Protein AF-A0AA40KNV1-F1 (afdb_monomer_lite)

InterPro domains:
  IPR001320 Ionotropic glutamate receptor, C-terminal [PF00060] (75-246)
  IPR001320 Ionotropic glutamate receptor, C-terminal [SM00079] (61-268)
  IPR015683 Ionotropic glutamate receptor [PTHR18966] (88-265)

Structure (mmCIF, N/CA/C/O backbone):
data_AF-A0AA40KNV1-F1
#
_entry.id   AF-A0AA40KNV1-F1
#
loop_
_atom_site.group_PDB
_atom_site.id
_atom_site.type_symbol
_atom_site.label_atom_id
_atom_site.label_alt_id
_atom_site.label_comp_id
_atom_site.label_asym_id
_atom_site.label_entity_id
_atom_site.label_seq_id
_atom_site.pdbx_PDB_ins_code
_atom_site.Cartn_x
_atom_site.Cartn_y
_atom_site.Cartn_z
_atom_site.occupancy
_atom_site.B_iso_or_equiv
_atom_site.auth_seq_id
_atom_site.auth_comp_id
_atom_site.auth_asym_id
_atom_site.auth_atom_id
_atom_site.pdbx_PDB_model_num
ATOM 1 N N . MET A 1 1 ? 22.170 -58.428 36.522 1.00 36.59 1 MET A N 1
ATOM 2 C CA . MET A 1 1 ? 21.123 -58.664 35.504 1.00 36.59 1 MET A CA 1
ATOM 3 C C . MET A 1 1 ? 20.401 -57.332 35.315 1.00 36.59 1 MET A C 1
ATOM 5 O O . MET A 1 1 ? 19.518 -57.026 36.093 1.00 36.59 1 MET A O 1
ATOM 9 N N . ALA A 1 2 ? 20.927 -56.346 34.589 1.00 37.25 2 ALA A N 1
ATOM 10 C CA . ALA A 1 2 ? 21.056 -56.263 33.131 1.00 37.25 2 ALA A CA 1
ATOM 11 C C . ALA A 1 2 ? 19.844 -56.841 32.383 1.00 37.25 2 ALA A C 1
ATOM 13 O O . ALA A 1 2 ? 19.764 -58.054 32.215 1.00 37.25 2 ALA A O 1
ATOM 14 N N . ASN A 1 3 ? 18.941 -55.957 31.950 1.00 29.92 3 ASN A N 1
ATOM 15 C CA . ASN A 1 3 ? 18.278 -56.058 30.652 1.00 29.92 3 ASN A CA 1
ATOM 16 C C . ASN A 1 3 ? 17.748 -54.676 30.223 1.00 29.92 3 ASN A C 1
ATOM 18 O O . ASN A 1 3 ? 16.831 -54.132 30.829 1.00 29.92 3 ASN A O 1
ATOM 22 N N . ASP A 1 4 ? 18.367 -54.141 29.173 1.00 39.66 4 ASP A N 1
ATOM 23 C CA . ASP A 1 4 ? 17.811 -53.202 28.188 1.00 39.66 4 ASP A CA 1
ATOM 24 C C . ASP A 1 4 ? 17.647 -54.026 26.889 1.00 39.66 4 ASP A C 1
ATOM 26 O O . ASP A 1 4 ? 18.436 -54.964 26.699 1.00 39.66 4 ASP A O 1
ATOM 30 N N . PRO A 1 5 ? 16.654 -53.775 26.007 1.00 48.03 5 PRO A N 1
ATOM 31 C CA . PRO A 1 5 ? 16.965 -52.931 24.843 1.00 48.03 5 PRO A CA 1
ATOM 32 C C . PRO A 1 5 ? 15.797 -52.106 24.228 1.00 48.03 5 PRO A C 1
ATOM 34 O O . PRO A 1 5 ? 14.745 -52.645 23.896 1.00 48.03 5 PRO A O 1
ATOM 37 N N . ARG A 1 6 ? 16.144 -50.872 23.818 1.00 32.28 6 ARG A N 1
ATOM 38 C CA . ARG A 1 6 ? 15.870 -50.210 22.504 1.00 32.28 6 ARG A CA 1
ATOM 39 C C . ARG A 1 6 ? 14.481 -49.615 22.171 1.00 32.28 6 ARG A C 1
ATOM 41 O O . ARG A 1 6 ? 13.547 -50.332 21.849 1.00 32.28 6 ARG A O 1
ATOM 48 N N . HIS A 1 7 ? 14.461 -48.284 21.974 1.00 32.84 7 HIS A N 1
ATOM 49 C CA . HIS A 1 7 ? 14.266 -47.566 20.681 1.00 32.84 7 HIS A CA 1
ATOM 50 C C . HIS A 1 7 ? 14.420 -46.038 20.923 1.00 32.84 7 HIS A C 1
ATOM 52 O O . HIS A 1 7 ? 13.711 -45.474 21.743 1.00 32.84 7 HIS A O 1
ATOM 58 N N . GLY A 1 8 ? 15.469 -45.353 20.434 1.00 31.06 8 GLY A N 1
ATOM 59 C CA . GLY A 1 8 ? 15.584 -44.751 19.085 1.00 31.06 8 GLY A CA 1
ATOM 60 C C . GLY A 1 8 ? 14.794 -43.423 19.012 1.00 31.06 8 GLY A C 1
ATOM 61 O O . GLY A 1 8 ? 13.582 -43.451 19.095 1.00 31.06 8 GLY A O 1
ATOM 62 N N . GLY A 1 9 ? 15.331 -42.201 18.911 1.00 46.22 9 GLY A N 1
ATOM 63 C CA . GLY A 1 9 ? 16.589 -41.736 18.333 1.00 46.22 9 GLY A CA 1
ATOM 64 C C . GLY A 1 9 ? 16.359 -40.940 17.038 1.00 46.22 9 GLY A C 1
ATOM 65 O O . GLY A 1 9 ? 16.941 -41.320 16.034 1.00 46.22 9 GLY A O 1
ATOM 66 N N . GLN A 1 10 ? 15.519 -39.880 16.994 1.00 41.41 10 GLN A N 1
ATOM 67 C CA . GLN A 1 10 ? 15.321 -39.133 15.728 1.00 41.41 10 GLN A CA 1
ATOM 68 C C . GLN A 1 10 ? 14.706 -37.713 15.819 1.00 41.41 10 GLN A C 1
ATOM 70 O O . GLN A 1 10 ? 13.647 -37.455 15.264 1.00 41.41 10 GLN A O 1
ATOM 75 N N . THR A 1 11 ? 15.371 -36.735 16.450 1.00 43.84 11 THR A N 1
ATOM 76 C CA . THR A 1 11 ? 14.953 -35.305 16.339 1.00 43.84 11 THR A CA 1
ATOM 77 C C . THR A 1 11 ? 16.090 -34.285 16.179 1.00 43.84 11 THR A C 1
ATOM 79 O O . THR A 1 11 ? 15.829 -33.109 15.939 1.00 43.84 11 THR A O 1
ATOM 82 N N . ARG A 1 12 ? 17.368 -34.696 16.221 1.00 44.22 12 ARG A N 1
ATOM 83 C CA . ARG A 1 12 ? 18.517 -33.779 16.039 1.00 44.22 12 ARG A CA 1
ATOM 84 C C . ARG A 1 12 ? 18.940 -33.432 14.594 1.00 44.22 12 ARG A C 1
ATOM 86 O O . ARG A 1 12 ? 19.534 -32.363 14.452 1.00 44.22 12 ARG A O 1
ATOM 93 N N . PRO A 1 13 ? 18.677 -34.220 13.526 1.00 45.44 13 PRO A N 1
ATOM 94 C CA . PRO A 1 13 ? 19.188 -33.864 12.197 1.00 45.44 13 PRO A CA 1
ATOM 95 C C . PRO A 1 13 ? 18.403 -32.722 11.525 1.00 45.44 13 PRO A C 1
ATOM 97 O O . PRO A 1 13 ? 19.029 -31.812 10.991 1.00 45.44 13 PRO A O 1
ATOM 100 N N . ARG A 1 14 ? 17.063 -32.660 11.653 1.00 44.31 14 ARG A N 1
ATOM 101 C CA . ARG A 1 14 ? 16.241 -31.607 11.007 1.00 44.31 14 ARG A CA 1
ATOM 102 C C . ARG A 1 14 ? 16.570 -30.187 11.475 1.00 44.31 14 ARG A C 1
ATOM 104 O O . ARG A 1 14 ? 16.688 -29.287 10.656 1.00 44.31 14 ARG A O 1
ATOM 111 N N . GLN A 1 15 ? 16.817 -29.988 12.771 1.00 44.38 15 GLN A N 1
ATOM 112 C CA . GLN A 1 15 ? 17.184 -28.666 13.297 1.00 44.38 15 GLN A CA 1
ATOM 113 C C . GLN A 1 15 ? 18.583 -28.190 12.877 1.00 44.38 15 GLN A C 1
ATOM 115 O O . GLN A 1 15 ? 18.858 -26.985 12.883 1.00 44.38 15 GLN A O 1
ATOM 120 N N . LYS A 1 16 ? 19.489 -29.121 12.557 1.00 44.84 16 LYS A N 1
ATOM 121 C CA . LYS A 1 16 ? 20.838 -28.803 12.075 1.00 44.84 16 LYS A CA 1
ATOM 122 C C . LYS A 1 16 ? 20.809 -28.505 10.571 1.00 44.84 16 LYS A C 1
ATOM 124 O O . LYS A 1 16 ? 21.483 -27.570 10.145 1.00 44.84 16 LYS A O 1
ATOM 129 N N . GLU A 1 17 ? 19.962 -29.215 9.823 1.00 47.06 17 GLU A N 1
ATOM 130 C CA . GLU A 1 17 ? 19.630 -28.943 8.418 1.00 47.06 17 GLU A CA 1
ATOM 131 C C . GLU A 1 17 ? 19.006 -27.547 8.258 1.00 47.06 17 GLU A C 1
ATOM 133 O O . GLU A 1 17 ? 19.514 -26.731 7.503 1.00 47.06 17 GLU A O 1
ATOM 138 N N . GLU A 1 18 ? 17.996 -27.192 9.061 1.00 47.44 18 GLU A N 1
ATOM 139 C CA . GLU A 1 18 ? 17.336 -25.874 9.018 1.00 47.44 18 GLU A CA 1
ATOM 140 C C . GLU A 1 18 ? 18.251 -24.707 9.422 1.00 47.44 18 GLU A C 1
ATOM 142 O O . GLU A 1 18 ? 18.081 -23.574 8.961 1.00 47.44 18 GLU A O 1
ATOM 147 N N . ARG A 1 19 ? 19.228 -24.949 10.305 1.00 48.88 19 ARG A N 1
ATOM 148 C CA . ARG A 1 19 ? 20.267 -23.957 10.623 1.00 48.88 19 ARG A CA 1
ATOM 149 C C . ARG A 1 19 ? 21.285 -23.827 9.496 1.00 48.88 19 ARG A C 1
ATOM 151 O O . ARG A 1 19 ? 21.688 -22.705 9.207 1.00 48.88 19 ARG A O 1
ATOM 158 N N . ARG A 1 20 ? 21.653 -24.927 8.828 1.00 47.25 20 ARG A N 1
ATOM 159 C CA . ARG A 1 20 ? 22.483 -24.893 7.614 1.00 47.25 20 ARG A CA 1
ATOM 160 C C . ARG A 1 20 ? 21.767 -24.216 6.451 1.00 47.25 20 ARG A C 1
ATOM 162 O O . ARG A 1 20 ? 22.398 -23.402 5.802 1.00 47.25 20 ARG A O 1
ATOM 169 N N . ILE A 1 21 ? 20.476 -24.457 6.237 1.00 50.31 21 ILE A N 1
ATOM 170 C CA . ILE A 1 21 ? 19.676 -23.806 5.187 1.00 50.31 21 ILE A CA 1
ATOM 171 C C . ILE A 1 21 ? 19.560 -22.295 5.454 1.00 50.31 21 ILE A C 1
ATOM 173 O O . ILE A 1 21 ? 19.751 -21.501 4.537 1.00 50.31 21 ILE A O 1
ATOM 177 N N . ARG A 1 22 ? 19.373 -21.867 6.714 1.00 45.84 22 ARG A N 1
ATOM 178 C CA . ARG A 1 22 ? 19.423 -20.437 7.096 1.00 45.84 22 ARG A CA 1
ATOM 179 C C . ARG A 1 22 ? 20.810 -19.805 6.939 1.00 45.84 22 ARG A C 1
ATOM 181 O O . ARG A 1 22 ? 20.908 -18.644 6.552 1.00 45.84 22 ARG A O 1
ATOM 188 N N . LEU A 1 23 ? 21.880 -20.548 7.224 1.00 48.00 23 LEU A N 1
ATOM 189 C CA . LEU A 1 23 ? 23.257 -20.095 6.990 1.00 48.00 23 LEU A CA 1
ATOM 190 C C . LEU A 1 23 ? 23.588 -20.028 5.493 1.00 48.00 23 LEU A C 1
ATOM 192 O O . LEU A 1 23 ? 24.180 -19.049 5.063 1.00 48.00 23 LEU A O 1
ATOM 196 N N . LEU A 1 24 ? 23.150 -20.998 4.690 1.00 42.84 24 LEU A N 1
ATOM 197 C CA . LEU A 1 24 ? 23.340 -21.024 3.236 1.00 42.84 24 LEU A CA 1
ATOM 198 C C . LEU A 1 24 ? 22.524 -19.927 2.533 1.00 42.84 24 LEU A C 1
ATOM 200 O O . LEU A 1 24 ? 23.034 -19.291 1.616 1.00 42.84 24 LEU A O 1
ATOM 204 N N . SER A 1 25 ? 21.321 -19.617 3.029 1.00 42.62 25 SER A N 1
ATOM 205 C CA . SER A 1 25 ? 20.539 -18.445 2.605 1.00 42.62 25 SER A CA 1
ATOM 206 C C . SER A 1 25 ? 21.259 -17.120 2.899 1.00 42.62 25 SER A C 1
ATOM 208 O O . SER A 1 25 ? 21.191 -16.208 2.080 1.00 42.62 25 SER A O 1
ATOM 210 N N . ARG A 1 26 ? 22.010 -17.021 4.008 1.00 42.53 26 ARG A N 1
ATOM 211 C CA . ARG A 1 26 ? 22.867 -15.854 4.298 1.00 42.53 26 ARG A CA 1
ATOM 212 C C . ARG A 1 26 ? 24.141 -15.805 3.451 1.00 42.53 26 ARG A C 1
ATOM 214 O O . ARG A 1 26 ? 24.590 -14.716 3.119 1.00 42.53 26 ARG A O 1
ATOM 221 N N . VAL A 1 27 ? 24.721 -16.952 3.096 1.00 40.34 27 VAL A N 1
ATOM 222 C CA . VAL A 1 27 ? 25.950 -17.031 2.281 1.00 40.34 27 VAL A CA 1
ATOM 223 C C . VAL A 1 27 ? 25.680 -16.694 0.805 1.00 40.34 27 VAL A C 1
ATOM 225 O O . VAL A 1 27 ? 26.566 -16.182 0.130 1.00 40.34 27 VAL A O 1
ATOM 228 N N . GLY A 1 28 ? 24.450 -16.890 0.314 1.00 38.81 28 GLY A N 1
ATOM 229 C CA . GLY A 1 28 ? 24.033 -16.500 -1.042 1.00 38.81 28 GLY A CA 1
ATOM 230 C C . GLY A 1 28 ? 23.751 -15.003 -1.244 1.00 38.81 28 GLY A C 1
ATOM 231 O O . GLY A 1 28 ? 23.573 -14.566 -2.376 1.00 38.81 28 GLY A O 1
ATOM 232 N N . GLN A 1 29 ? 23.732 -14.205 -0.173 1.00 46.69 29 GLN A N 1
ATOM 233 C CA . GLN A 1 29 ? 23.599 -12.746 -0.226 1.00 46.69 29 GLN A CA 1
ATOM 234 C C . GLN A 1 29 ? 24.908 -12.091 0.219 1.00 46.69 29 GLN A C 1
ATOM 236 O O . GLN A 1 29 ? 24.956 -11.358 1.207 1.00 46.69 29 GLN A O 1
ATOM 241 N N . PHE A 1 30 ? 25.987 -12.321 -0.535 1.00 41.53 30 PHE A N 1
ATOM 242 C CA . PHE A 1 30 ? 27.109 -11.383 -0.524 1.00 41.53 30 PHE A CA 1
ATOM 243 C C . PHE A 1 30 ? 26.612 -10.055 -1.099 1.00 41.53 30 PHE A C 1
ATOM 245 O O . PHE A 1 30 ? 26.587 -9.814 -2.303 1.00 41.53 30 PHE A O 1
ATOM 252 N N . ARG A 1 31 ? 26.112 -9.216 -0.197 1.00 53.09 31 ARG A N 1
ATOM 253 C CA . ARG A 1 31 ? 25.593 -7.887 -0.476 1.00 53.09 31 ARG A CA 1
ATOM 254 C C . ARG A 1 31 ? 26.794 -6.957 -0.669 1.00 53.09 31 ARG A C 1
ATOM 256 O O . ARG A 1 31 ? 27.278 -6.371 0.292 1.00 53.09 31 ARG A O 1
ATOM 263 N N . PHE A 1 32 ? 27.317 -6.894 -1.895 1.00 52.34 32 PHE A N 1
ATOM 264 C CA . PHE A 1 32 ? 28.548 -6.158 -2.224 1.00 52.34 32 PHE A CA 1
ATOM 265 C C . PHE A 1 32 ? 28.454 -4.642 -1.970 1.00 52.34 32 PHE A C 1
ATOM 267 O O . PHE A 1 32 ? 29.474 -4.009 -1.713 1.00 52.34 32 PHE A O 1
ATOM 274 N N . THR A 1 33 ? 27.248 -4.065 -1.956 1.00 54.81 33 THR A N 1
ATOM 275 C CA . THR A 1 33 ? 27.010 -2.640 -1.682 1.00 54.81 33 THR A CA 1
ATOM 276 C C . THR A 1 33 ? 25.755 -2.460 -0.807 1.00 54.81 33 THR A C 1
ATOM 278 O O . THR A 1 33 ? 24.643 -2.795 -1.219 1.00 54.81 33 THR A O 1
ATOM 281 N N . PRO A 1 34 ? 25.884 -1.942 0.431 1.00 55.09 34 PRO A N 1
ATOM 282 C CA . PRO A 1 34 ? 24.748 -1.766 1.344 1.00 55.09 34 PRO A CA 1
ATOM 283 C C . PRO A 1 34 ? 23.674 -0.780 0.854 1.00 55.09 34 PRO A C 1
ATOM 285 O O . PRO A 1 34 ? 22.525 -0.893 1.268 1.00 55.09 34 PRO A O 1
ATOM 288 N N . TYR A 1 35 ? 24.034 0.168 -0.019 1.00 57.78 35 TYR A N 1
ATOM 289 C CA . TYR A 1 35 ? 23.196 1.314 -0.407 1.00 57.78 35 TYR A CA 1
ATOM 290 C C . TYR A 1 35 ? 22.269 1.079 -1.613 1.00 57.78 35 TYR A C 1
ATOM 292 O O . TYR A 1 35 ? 21.450 1.938 -1.923 1.00 57.78 35 TYR A O 1
ATOM 300 N N . GLU A 1 36 ? 22.376 -0.054 -2.309 1.00 61.34 36 GLU A N 1
ATOM 301 C CA . GLU A 1 36 ? 21.562 -0.339 -3.511 1.00 61.34 36 GLU A CA 1
ATOM 302 C C . GLU A 1 36 ? 20.159 -0.891 -3.208 1.00 61.34 36 GLU A C 1
ATOM 304 O O . GLU A 1 36 ? 19.317 -1.001 -4.103 1.00 61.34 36 GLU A O 1
ATOM 309 N N . T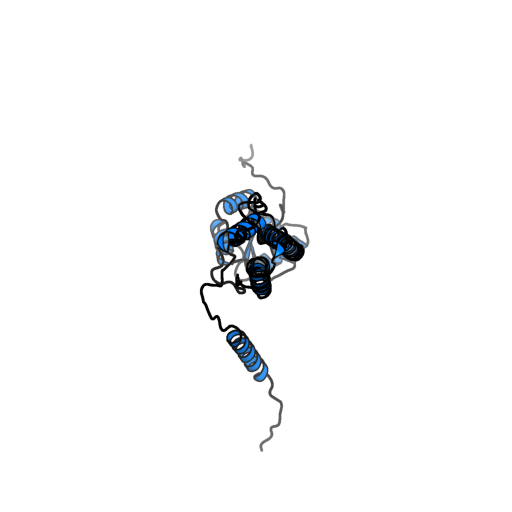RP A 1 37 ? 19.905 -1.189 -1.936 1.00 60.72 37 TRP A N 1
ATOM 310 C CA . TRP A 1 37 ? 18.740 -1.910 -1.443 1.00 60.72 37 TRP A CA 1
ATOM 311 C C . TRP A 1 37 ? 17.801 -0.940 -0.707 1.00 60.72 37 TRP A C 1
ATOM 313 O O . TRP A 1 37 ? 18.160 -0.449 0.365 1.00 60.72 37 TRP A O 1
ATOM 323 N N . TYR A 1 38 ? 16.608 -0.657 -1.254 1.00 60.41 38 TYR A N 1
ATOM 324 C CA . TYR A 1 38 ? 15.625 0.261 -0.642 1.00 60.41 38 TYR A CA 1
ATOM 325 C C . TYR A 1 38 ? 14.428 -0.481 -0.034 1.00 60.41 38 TYR A C 1
ATOM 327 O O . TYR A 1 38 ? 14.059 -1.573 -0.470 1.00 60.41 38 TYR A O 1
ATOM 335 N N . ASN A 1 39 ? 13.831 0.131 0.989 1.00 62.31 39 ASN A N 1
ATOM 336 C CA . ASN A 1 39 ? 12.675 -0.388 1.701 1.00 62.31 39 ASN A CA 1
ATOM 337 C C . ASN A 1 39 ? 11.388 0.316 1.232 1.00 62.31 39 ASN A C 1
ATOM 339 O O . ASN A 1 39 ? 11.244 1.509 1.495 1.00 62.31 39 ASN A O 1
ATOM 343 N N . PRO A 1 40 ? 10.452 -0.392 0.579 1.00 58.59 40 PRO A N 1
ATOM 344 C CA . PRO A 1 40 ? 9.265 0.219 -0.019 1.00 58.59 40 PRO A CA 1
ATOM 345 C C . PRO A 1 40 ? 8.232 0.727 0.999 1.00 58.59 40 PRO A C 1
ATOM 347 O O . PRO A 1 40 ? 7.379 1.521 0.628 1.00 58.59 40 PRO A O 1
ATOM 350 N N . HIS A 1 41 ? 8.299 0.326 2.274 1.00 60.28 41 HIS A N 1
ATOM 351 C CA . HIS A 1 41 ? 7.293 0.706 3.269 1.00 60.28 41 HIS A CA 1
ATOM 352 C C . HIS A 1 41 ? 7.873 1.650 4.335 1.00 60.28 41 HIS A C 1
ATOM 354 O O . HIS A 1 41 ? 8.674 1.201 5.160 1.00 60.28 41 HIS A O 1
ATOM 360 N N . PRO A 1 42 ? 7.443 2.929 4.398 1.00 55.31 42 PRO A N 1
ATOM 361 C CA . PRO A 1 42 ? 7.995 3.911 5.338 1.00 55.31 42 PRO A CA 1
ATOM 362 C C . PRO A 1 42 ? 7.696 3.579 6.811 1.00 55.31 42 PRO A C 1
ATOM 364 O O . PRO A 1 42 ? 8.439 4.000 7.697 1.00 55.31 42 PRO A O 1
ATOM 367 N N . CYS A 1 43 ? 6.659 2.777 7.078 1.00 59.81 43 CYS A N 1
ATOM 368 C CA . CYS A 1 43 ? 6.288 2.336 8.427 1.00 59.81 43 CYS A CA 1
ATOM 369 C C . CYS A 1 43 ? 6.926 0.999 8.856 1.00 59.81 43 CYS A C 1
ATOM 371 O O . CYS A 1 43 ? 6.873 0.649 10.037 1.00 59.81 43 CYS A O 1
ATOM 373 N N . ASN A 1 44 ? 7.557 0.243 7.946 1.00 59.03 44 ASN A N 1
ATOM 374 C CA . ASN A 1 44 ? 8.279 -0.984 8.299 1.00 59.03 44 ASN A CA 1
ATOM 375 C C . ASN A 1 44 ? 9.773 -0.672 8.407 1.00 59.03 44 ASN A C 1
ATOM 377 O O . ASN A 1 44 ? 10.367 -0.243 7.437 1.00 59.03 44 ASN A O 1
ATOM 381 N N . LYS A 1 45 ? 10.418 -0.889 9.557 1.00 57.84 45 LYS A N 1
ATOM 382 C CA . LYS A 1 45 ? 11.850 -0.574 9.731 1.00 57.84 45 LYS A CA 1
ATOM 383 C C . LYS A 1 45 ? 12.787 -1.690 9.226 1.00 57.84 45 LYS A C 1
ATOM 385 O O . LYS A 1 45 ? 13.949 -1.400 8.966 1.00 57.84 45 LYS A O 1
ATOM 390 N N . ASN A 1 46 ? 12.286 -2.927 9.067 1.00 58.69 46 ASN A N 1
ATOM 391 C CA . ASN A 1 46 ? 13.038 -4.123 8.646 1.00 58.69 46 ASN A CA 1
ATOM 392 C C . ASN A 1 46 ? 12.204 -4.988 7.666 1.00 58.69 46 ASN A C 1
ATOM 394 O O . ASN A 1 46 ? 11.441 -5.843 8.117 1.00 58.69 46 ASN A O 1
ATOM 398 N N . PRO A 1 47 ? 12.329 -4.804 6.344 1.00 57.25 47 PRO A N 1
ATOM 399 C CA . PRO A 1 47 ? 11.617 -5.622 5.359 1.00 57.25 47 PRO A CA 1
ATOM 400 C C . PRO A 1 47 ? 12.311 -6.975 5.105 1.00 57.25 47 PRO A C 1
ATOM 402 O O . PRO A 1 47 ? 13.539 -7.054 5.043 1.00 57.25 47 PRO A O 1
ATOM 405 N N . ASP A 1 48 ? 11.518 -8.031 4.896 1.00 57.69 48 ASP A N 1
ATOM 406 C CA . ASP A 1 48 ? 12.003 -9.385 4.565 1.00 57.69 48 ASP A CA 1
ATOM 407 C C . ASP A 1 48 ? 12.529 -9.496 3.122 1.00 57.69 48 ASP A C 1
ATOM 409 O O . ASP A 1 48 ? 13.357 -10.355 2.810 1.00 57.69 48 ASP A O 1
ATOM 413 N N . HIS A 1 49 ? 12.081 -8.599 2.242 1.00 54.09 49 HIS A N 1
ATOM 414 C CA . HIS A 1 49 ? 12.515 -8.510 0.855 1.00 54.09 49 HIS A CA 1
ATOM 415 C C . HIS A 1 49 ? 12.955 -7.077 0.562 1.00 54.09 49 HIS A C 1
ATOM 417 O O . HIS A 1 49 ? 12.151 -6.150 0.535 1.00 54.09 49 HIS A O 1
ATOM 423 N N . LEU A 1 50 ? 14.258 -6.895 0.373 1.00 58.78 50 LEU A N 1
ATOM 424 C CA . LEU A 1 50 ? 14.814 -5.636 -0.102 1.00 58.78 50 LEU A CA 1
ATOM 425 C C . LEU A 1 50 ? 14.926 -5.718 -1.616 1.00 58.78 50 LEU A C 1
ATOM 427 O O . LEU A 1 50 ? 15.476 -6.683 -2.151 1.00 58.78 50 LEU A O 1
ATOM 431 N N . GLU A 1 51 ? 14.400 -4.716 -2.304 1.00 58.56 51 GLU A N 1
ATOM 432 C CA . GLU A 1 51 ? 14.478 -4.670 -3.754 1.00 58.56 51 GLU A CA 1
ATOM 433 C C . GLU A 1 51 ? 15.746 -3.950 -4.200 1.00 58.56 51 GLU A C 1
ATOM 435 O O . GLU A 1 51 ? 16.098 -2.886 -3.688 1.00 58.56 51 GLU A O 1
ATOM 440 N N . ASN A 1 52 ? 16.423 -4.552 -5.176 1.00 62.00 52 ASN A N 1
ATOM 441 C CA . ASN A 1 52 ? 17.579 -3.965 -5.827 1.00 62.00 52 ASN A CA 1
ATOM 442 C C . ASN A 1 52 ? 17.136 -3.255 -7.101 1.00 62.00 52 ASN A C 1
ATOM 444 O O . ASN A 1 52 ? 16.430 -3.838 -7.931 1.00 62.00 52 ASN A O 1
ATOM 448 N N . ARG A 1 53 ? 17.604 -2.021 -7.301 1.00 59.97 53 ARG A N 1
ATOM 449 C CA . ARG A 1 53 ? 17.273 -1.252 -8.510 1.00 59.97 53 ARG A CA 1
ATOM 450 C C . ARG A 1 53 ? 17.881 -1.865 -9.786 1.00 59.97 53 ARG A C 1
ATOM 452 O O . ARG A 1 53 ? 17.346 -1.672 -10.875 1.00 59.97 53 ARG A O 1
ATOM 459 N N . PHE A 1 54 ? 18.953 -2.652 -9.655 1.00 55.12 54 PHE A N 1
ATOM 460 C CA . PHE A 1 54 ? 19.639 -3.357 -10.746 1.00 55.12 54 PHE A CA 1
ATOM 461 C C . PHE A 1 54 ? 19.257 -4.847 -10.802 1.00 55.12 54 PHE A C 1
ATOM 463 O O . PHE A 1 54 ? 20.080 -5.733 -10.573 1.00 55.12 54 PHE A O 1
ATOM 470 N N . LYS A 1 55 ? 17.982 -5.152 -11.085 1.00 62.12 55 LYS A N 1
ATOM 471 C CA . LYS A 1 55 ? 17.549 -6.532 -11.385 1.00 62.12 55 LYS A CA 1
ATOM 472 C C . LYS A 1 55 ? 18.272 -7.040 -12.648 1.00 62.12 55 LYS A C 1
ATOM 474 O O . LYS A 1 55 ? 18.600 -6.243 -13.522 1.00 62.12 55 LYS A O 1
ATOM 479 N N . LEU A 1 56 ? 18.467 -8.359 -12.791 1.00 67.12 56 LEU A N 1
ATOM 480 C CA . LEU A 1 56 ? 19.110 -8.971 -13.974 1.00 67.12 56 LEU A CA 1
ATOM 481 C C . LEU A 1 56 ? 18.459 -8.504 -15.291 1.00 67.12 56 LEU A C 1
ATOM 483 O O . LEU A 1 56 ? 19.149 -8.232 -16.267 1.00 67.12 56 LEU A O 1
ATOM 487 N N . LEU A 1 57 ? 17.134 -8.329 -15.275 1.00 66.06 57 LEU A N 1
ATOM 488 C CA . LEU A 1 57 ? 16.367 -7.762 -16.381 1.00 66.06 57 LEU A CA 1
ATOM 489 C C . LEU A 1 57 ? 16.799 -6.319 -16.701 1.00 66.06 57 LEU A C 1
ATOM 491 O O . LEU A 1 57 ? 17.065 -6.010 -17.855 1.00 66.06 57 LEU A O 1
ATOM 495 N N . ASN A 1 58 ? 16.948 -5.459 -15.686 1.00 72.38 58 ASN A N 1
ATOM 496 C CA . ASN A 1 58 ? 17.399 -4.072 -15.852 1.00 72.38 58 ASN A CA 1
ATOM 497 C C . ASN A 1 58 ? 18.838 -4.019 -16.377 1.00 72.38 58 ASN A C 1
ATOM 499 O O . ASN A 1 58 ? 19.134 -3.226 -17.263 1.00 72.38 58 ASN A O 1
ATOM 503 N N . CYS A 1 59 ? 19.722 -4.895 -15.893 1.00 73.25 59 CYS A N 1
ATOM 504 C CA . CYS A 1 59 ? 21.086 -5.009 -16.411 1.00 73.25 59 CYS A CA 1
ATOM 505 C C . CYS A 1 59 ? 21.115 -5.452 -17.879 1.00 73.25 59 CYS A C 1
ATOM 507 O O . CYS A 1 59 ? 21.894 -4.898 -18.646 1.00 73.25 59 CYS A O 1
ATOM 509 N N . MET A 1 60 ? 20.248 -6.384 -18.292 1.00 74.12 60 MET A N 1
ATOM 510 C CA . MET A 1 60 ? 20.109 -6.749 -19.708 1.00 74.12 60 MET A CA 1
ATOM 511 C C . MET A 1 60 ? 19.621 -5.566 -20.554 1.00 74.12 60 MET A C 1
ATOM 513 O O . MET A 1 60 ? 20.133 -5.336 -21.644 1.00 74.12 60 MET A O 1
ATOM 517 N N . TRP A 1 61 ? 18.693 -4.758 -20.040 1.00 73.56 61 TRP A N 1
ATOM 518 C CA . TRP A 1 61 ? 18.288 -3.521 -20.713 1.00 73.56 61 TRP A CA 1
ATOM 519 C C . TRP A 1 61 ? 19.446 -2.516 -20.827 1.00 73.56 61 TRP A C 1
ATOM 521 O O . TRP A 1 61 ? 19.636 -1.927 -21.891 1.00 73.56 61 TRP A O 1
ATOM 531 N N . PHE A 1 62 ? 20.276 -2.370 -19.790 1.00 73.62 62 PHE A N 1
ATOM 532 C CA . PHE A 1 62 ? 21.472 -1.520 -19.840 1.00 73.62 62 PHE A CA 1
ATOM 533 C C . PHE A 1 62 ? 22.519 -2.016 -20.849 1.00 73.62 62 PHE A C 1
ATOM 535 O O . PHE A 1 62 ? 23.103 -1.197 -21.562 1.00 73.62 62 PHE A O 1
ATOM 542 N N . THR A 1 63 ? 22.753 -3.328 -20.951 1.00 77.69 63 THR A N 1
ATOM 543 C CA . THR A 1 63 ? 23.726 -3.877 -21.911 1.00 77.69 63 THR A CA 1
ATOM 544 C C . THR A 1 63 ? 23.239 -3.746 -23.348 1.00 77.69 63 THR A C 1
ATOM 546 O O . THR A 1 63 ? 24.010 -3.319 -24.207 1.00 77.69 63 THR A O 1
ATOM 549 N N . ILE A 1 64 ? 21.960 -4.029 -23.612 1.00 79.81 64 ILE A N 1
ATOM 550 C CA . ILE A 1 64 ? 21.363 -3.857 -24.943 1.00 79.81 64 ILE A CA 1
ATOM 551 C C . ILE A 1 64 ? 21.403 -2.377 -25.350 1.00 79.81 64 ILE A C 1
ATOM 553 O O . ILE A 1 64 ? 21.851 -2.060 -26.451 1.00 79.81 64 ILE A O 1
ATOM 557 N N . GLY A 1 65 ? 21.033 -1.464 -24.445 1.00 78.19 65 GLY A N 1
ATOM 558 C CA . GLY A 1 65 ? 21.084 -0.023 -24.701 1.00 78.19 65 GLY A CA 1
ATOM 559 C C . GLY A 1 65 ? 22.503 0.490 -24.971 1.00 78.19 65 GLY A C 1
ATOM 560 O O . GLY A 1 65 ? 22.710 1.269 -25.900 1.00 78.19 65 GLY A O 1
ATOM 561 N N . SER A 1 66 ? 23.501 0.016 -24.218 1.00 78.06 66 SER A N 1
ATOM 562 C CA . SER A 1 66 ? 24.908 0.390 -24.424 1.00 78.06 66 SER A CA 1
ATOM 563 C C . SER A 1 66 ? 25.465 -0.120 -25.758 1.00 78.06 66 SER A C 1
ATOM 565 O O . SER A 1 66 ? 26.158 0.625 -26.451 1.00 78.06 66 SER A O 1
ATOM 567 N N . LEU A 1 67 ? 25.142 -1.358 -26.146 1.00 77.62 67 LEU A N 1
ATOM 568 C CA . LEU A 1 67 ? 25.579 -1.937 -27.421 1.00 77.62 67 LEU A CA 1
ATOM 569 C C . LEU A 1 67 ? 24.942 -1.223 -28.617 1.00 77.62 67 LEU A C 1
ATOM 571 O O . LEU A 1 67 ? 25.634 -0.895 -29.580 1.00 77.62 67 LEU A O 1
ATOM 575 N N . MET A 1 68 ? 23.641 -0.933 -28.547 1.00 75.69 68 MET A N 1
ATOM 576 C CA . MET A 1 68 ? 22.955 -0.208 -29.618 1.00 75.69 68 MET A CA 1
ATOM 577 C C . MET A 1 68 ? 23.455 1.233 -29.747 1.00 75.69 68 MET A C 1
ATOM 579 O O . MET A 1 68 ? 23.674 1.702 -30.864 1.00 75.69 68 MET A O 1
ATOM 583 N N . ARG A 1 69 ? 23.727 1.907 -28.621 1.00 76.81 69 ARG A N 1
ATOM 584 C CA . ARG A 1 69 ? 24.323 3.249 -28.612 1.00 76.81 69 ARG A CA 1
ATOM 585 C C . ARG A 1 69 ? 25.673 3.279 -29.327 1.00 76.81 69 ARG A C 1
ATOM 587 O O . ARG A 1 69 ? 25.888 4.134 -30.181 1.00 76.81 69 ARG A O 1
ATOM 594 N N . GLN A 1 70 ? 26.552 2.325 -29.016 1.00 77.81 70 GLN A N 1
ATOM 595 C CA . GLN A 1 70 ? 27.857 2.201 -29.671 1.00 77.81 70 GLN A CA 1
ATOM 596 C C . GLN A 1 70 ? 27.713 1.973 -31.185 1.00 77.81 70 GLN A C 1
ATOM 598 O O . GLN A 1 70 ? 28.480 2.536 -31.964 1.00 77.81 70 GLN A O 1
ATOM 603 N N . GLY A 1 71 ? 26.695 1.221 -31.618 1.00 78.94 71 GLY A N 1
ATOM 604 C CA . GLY A 1 71 ? 26.366 1.043 -33.036 1.00 78.94 71 GLY A CA 1
ATOM 605 C C . GLY A 1 71 ? 26.060 2.361 -33.757 1.00 78.94 71 GLY A C 1
ATOM 606 O O . GLY A 1 71 ? 26.595 2.598 -34.841 1.00 78.94 71 GLY A O 1
ATOM 607 N N . CYS A 1 72 ? 25.276 3.249 -33.138 1.00 74.69 72 CYS A N 1
ATOM 608 C CA . CYS A 1 72 ? 24.954 4.571 -33.691 1.00 74.69 72 CYS A CA 1
ATOM 609 C C . CYS A 1 72 ? 26.172 5.509 -33.788 1.00 74.69 72 CYS A C 1
ATOM 611 O O . CYS A 1 72 ? 26.196 6.369 -34.659 1.00 74.69 72 CYS A O 1
ATOM 613 N N . ASP A 1 73 ? 27.188 5.348 -32.934 1.00 77.19 73 ASP A N 1
ATOM 614 C CA . ASP A 1 73 ? 28.403 6.183 -32.942 1.00 77.19 73 ASP A CA 1
ATOM 615 C C . ASP A 1 73 ? 29.476 5.709 -33.931 1.00 77.19 73 ASP A C 1
ATOM 617 O O . ASP A 1 73 ? 30.311 6.497 -34.389 1.00 77.19 73 ASP A O 1
ATOM 621 N N . ILE A 1 74 ? 29.497 4.405 -34.210 1.00 78.12 74 ILE A N 1
ATOM 622 C CA . ILE A 1 74 ? 30.549 3.753 -34.992 1.00 78.12 74 ILE A CA 1
ATOM 623 C C . ILE A 1 74 ? 30.149 3.649 -36.468 1.00 78.12 74 ILE A C 1
ATOM 625 O O . ILE A 1 74 ? 30.968 3.926 -37.344 1.00 78.12 74 ILE A O 1
ATOM 629 N N . LEU A 1 75 ? 28.895 3.294 -36.765 1.00 75.88 75 LEU A N 1
ATOM 630 C CA . LEU A 1 75 ? 28.445 3.048 -38.140 1.00 75.88 75 LEU A CA 1
ATOM 631 C C . LEU A 1 75 ? 28.525 4.271 -39.066 1.00 75.88 75 LEU A C 1
ATOM 633 O O . LEU A 1 75 ? 29.036 4.094 -40.173 1.00 75.88 75 LEU A O 1
ATOM 637 N N . PRO A 1 76 ? 28.129 5.493 -38.650 1.00 73.88 76 PRO A N 1
ATOM 638 C CA . PRO A 1 76 ? 28.218 6.665 -39.521 1.00 73.88 76 PRO A CA 1
ATOM 639 C C . PRO A 1 76 ? 29.654 7.016 -39.921 1.00 73.88 76 PRO A C 1
ATOM 641 O O . PRO A 1 76 ? 29.877 7.576 -40.989 1.00 73.88 76 PRO A O 1
ATOM 644 N N . LYS A 1 77 ? 30.645 6.658 -39.092 1.00 74.25 77 LYS A N 1
ATOM 645 C CA . LYS A 1 77 ? 32.068 6.915 -39.369 1.00 74.25 77 LYS A CA 1
ATOM 646 C C . LYS A 1 77 ? 32.632 5.976 -40.431 1.00 74.25 77 LYS A C 1
ATOM 648 O O . LYS A 1 77 ? 33.515 6.378 -41.182 1.00 74.25 77 LYS A O 1
ATOM 653 N N . PHE A 1 78 ? 32.118 4.747 -40.502 1.00 74.12 78 PHE A N 1
ATOM 654 C CA . PHE A 1 78 ? 32.554 3.737 -41.469 1.00 74.12 78 PHE A CA 1
ATOM 655 C C . PHE A 1 78 ? 31.760 3.754 -42.777 1.00 74.12 78 PHE A C 1
ATOM 657 O O . PHE A 1 78 ? 32.252 3.248 -43.783 1.00 74.12 78 PHE A O 1
ATOM 664 N N . SER A 1 79 ? 30.547 4.312 -42.795 1.00 74.75 79 SER A N 1
ATOM 665 C CA . SER A 1 79 ? 29.752 4.413 -44.018 1.00 74.75 79 SER A CA 1
ATOM 666 C C . SER A 1 79 ? 30.164 5.638 -44.844 1.00 74.75 79 SER A C 1
ATOM 668 O O . SER A 1 79 ? 29.856 6.755 -44.432 1.00 74.75 79 SER A O 1
ATOM 670 N N . PRO A 1 80 ? 30.772 5.472 -46.035 1.00 68.12 80 PRO A N 1
ATOM 671 C CA . PRO A 1 80 ? 31.175 6.599 -46.884 1.00 68.12 80 PRO A CA 1
ATOM 672 C C . PRO A 1 80 ? 29.983 7.437 -47.376 1.00 68.12 80 PRO A C 1
ATOM 674 O O . PRO A 1 80 ? 30.154 8.598 -47.712 1.00 68.12 80 PRO A O 1
ATOM 677 N N . TYR A 1 81 ? 28.769 6.873 -47.363 1.00 68.94 81 TYR A N 1
ATOM 678 C CA . TYR A 1 81 ? 27.523 7.550 -47.744 1.00 68.94 81 TYR A CA 1
ATOM 679 C C . TYR A 1 81 ? 27.011 8.594 -46.732 1.00 68.94 81 TYR A C 1
ATOM 681 O O . TYR A 1 81 ? 26.059 9.300 -47.043 1.00 68.94 81 TYR A O 1
ATOM 689 N N . GLU A 1 82 ? 27.586 8.666 -45.528 1.00 71.62 82 GLU A N 1
ATOM 690 C CA . GLU A 1 82 ? 27.255 9.694 -44.519 1.00 71.62 82 GLU A CA 1
ATOM 691 C C . GLU A 1 82 ? 28.192 10.910 -44.594 1.00 71.62 82 GLU A C 1
ATOM 693 O O . GLU A 1 82 ? 27.967 11.904 -43.911 1.00 71.62 82 GLU A O 1
ATOM 698 N N . TRP A 1 83 ? 29.252 10.831 -45.401 1.00 74.44 83 TRP A N 1
ATOM 699 C CA . TRP A 1 83 ? 30.207 11.915 -45.548 1.00 74.44 83 TRP A CA 1
ATOM 700 C C . TRP A 1 83 ? 29.809 12.797 -46.732 1.00 74.44 83 TRP A C 1
ATOM 702 O O . TRP A 1 83 ? 29.729 12.326 -47.869 1.00 74.44 83 TRP A O 1
ATOM 712 N N . GLU A 1 84 ? 29.574 14.080 -46.472 1.00 69.06 84 GLU A N 1
ATOM 713 C CA . GLU A 1 84 ? 29.156 15.046 -47.486 1.00 69.06 84 GLU A CA 1
ATOM 714 C C . GLU A 1 84 ? 30.176 16.163 -47.674 1.00 69.06 84 GLU A C 1
ATOM 716 O O . GLU A 1 84 ? 30.961 16.502 -46.790 1.00 69.06 84 GLU A O 1
ATOM 721 N N . ASN A 1 85 ? 30.168 16.731 -48.877 1.00 70.69 85 ASN A N 1
ATOM 722 C CA . ASN A 1 85 ? 30.952 17.912 -49.183 1.00 70.69 85 ASN A CA 1
ATOM 723 C C . ASN A 1 85 ? 30.201 19.149 -48.651 1.00 70.69 85 ASN A C 1
ATOM 725 O O . ASN A 1 85 ? 29.107 19.430 -49.152 1.00 70.69 85 ASN A O 1
ATOM 729 N N . PRO A 1 86 ? 30.773 19.916 -47.704 1.00 67.38 86 PRO A N 1
ATOM 730 C CA . PRO A 1 86 ? 30.143 21.126 -47.165 1.00 67.38 86 PRO A CA 1
ATOM 731 C C . PRO A 1 86 ? 29.916 22.219 -48.229 1.00 67.38 86 PRO A C 1
ATOM 733 O O . PRO A 1 86 ? 29.123 23.144 -48.033 1.00 67.38 86 PRO A O 1
ATOM 736 N N . HIS A 1 87 ? 30.574 22.120 -49.389 1.00 69.81 87 HIS A N 1
ATOM 737 C CA . HIS A 1 87 ? 30.441 23.039 -50.517 1.00 69.81 87 HIS A CA 1
ATOM 738 C C . HIS A 1 87 ? 30.118 22.289 -51.824 1.00 69.81 87 HIS A C 1
ATOM 740 O O . HIS A 1 87 ? 31.014 22.049 -52.638 1.00 69.81 87 HIS A O 1
ATOM 746 N N . PRO A 1 88 ? 28.833 21.986 -52.102 1.00 63.88 88 PRO A N 1
ATOM 747 C CA . PRO A 1 88 ? 28.417 21.200 -53.272 1.00 63.88 88 PRO A CA 1
ATOM 748 C C . PRO A 1 88 ? 28.765 21.848 -54.624 1.00 63.88 88 PRO A C 1
ATOM 750 O O . PRO A 1 88 ? 28.761 21.176 -55.652 1.00 63.88 88 PRO A O 1
ATOM 753 N N . CYS A 1 89 ? 29.090 23.145 -54.635 1.00 67.69 89 CYS A N 1
ATOM 754 C CA . CYS A 1 89 ? 29.498 23.889 -55.827 1.00 67.69 89 CYS A CA 1
ATOM 755 C C . CYS A 1 89 ? 30.976 23.692 -56.213 1.00 67.69 89 CYS A C 1
ATOM 757 O O . CYS A 1 89 ? 31.364 24.108 -57.303 1.00 67.69 89 CYS A O 1
ATOM 759 N N . ASN A 1 90 ? 31.806 23.093 -55.348 1.00 63.88 90 ASN A N 1
ATOM 760 C CA . ASN A 1 90 ? 33.227 22.868 -55.615 1.00 63.88 90 ASN A CA 1
ATOM 761 C C . ASN A 1 90 ? 33.492 21.359 -55.755 1.00 63.88 90 ASN A C 1
ATOM 763 O O . ASN A 1 90 ? 33.462 20.622 -54.773 1.00 63.88 90 ASN A O 1
ATOM 767 N N . GLY A 1 91 ? 33.730 20.887 -56.983 1.00 61.12 91 GLY A N 1
ATOM 768 C CA . GLY A 1 91 ? 33.819 19.454 -57.311 1.00 61.12 91 GLY A CA 1
ATOM 769 C C . GLY A 1 91 ? 35.053 18.716 -56.765 1.00 61.12 91 GLY A C 1
ATOM 770 O O . GLY A 1 91 ? 35.160 17.509 -56.956 1.00 61.12 91 GLY A O 1
ATOM 771 N N . GLN A 1 92 ? 35.979 19.422 -56.106 1.00 57.84 92 GLN A N 1
ATOM 772 C CA . GLN A 1 92 ? 37.228 18.892 -55.540 1.00 57.84 92 GLN A CA 1
ATOM 773 C C . GLN A 1 92 ? 37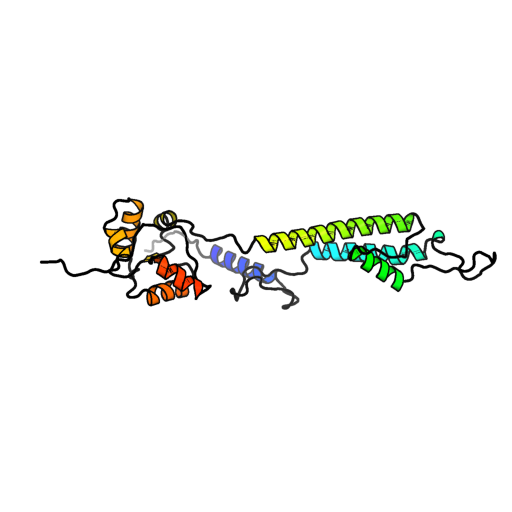.479 19.432 -54.120 1.00 57.84 92 GLN A C 1
ATOM 775 O O . GLN A 1 92 ? 38.494 20.067 -53.848 1.00 57.84 92 GLN A O 1
ATOM 780 N N . SER A 1 93 ? 36.545 19.224 -53.194 1.00 55.28 93 SER A N 1
ATOM 781 C CA . SER A 1 93 ? 36.824 19.429 -51.769 1.00 55.28 93 SER A CA 1
ATOM 782 C C . SER A 1 93 ? 37.588 18.221 -51.211 1.00 55.28 93 SER A C 1
ATOM 784 O O . SER A 1 93 ? 37.064 17.109 -51.201 1.00 55.28 93 SER A O 1
ATOM 786 N N . GLU A 1 94 ? 38.804 18.423 -50.704 1.00 57.50 94 GLU A N 1
ATOM 787 C CA . GLU A 1 94 ? 39.547 17.372 -49.982 1.00 57.50 94 GLU A CA 1
ATOM 788 C C . GLU A 1 94 ? 38.978 17.097 -48.577 1.00 57.50 94 GLU A C 1
ATOM 790 O O . GLU A 1 94 ? 39.292 16.075 -47.969 1.00 57.50 94 GLU A O 1
ATOM 795 N N . VAL A 1 95 ? 38.120 17.988 -48.064 1.00 60.81 95 VAL A N 1
ATOM 796 C CA . VAL A 1 95 ? 37.498 17.884 -46.739 1.00 60.81 95 VAL A CA 1
ATOM 797 C C . VAL A 1 95 ? 36.046 17.443 -46.894 1.00 60.81 95 VAL A C 1
ATOM 799 O O . VAL A 1 95 ? 35.234 18.149 -47.487 1.00 60.81 95 VAL A O 1
ATOM 802 N N . LEU A 1 96 ? 35.740 16.261 -46.368 1.00 68.94 96 LEU A N 1
ATOM 803 C CA . LEU A 1 96 ? 34.400 15.688 -46.300 1.00 68.94 96 LEU A CA 1
ATOM 804 C C . LEU A 1 96 ? 33.952 15.753 -44.833 1.00 68.94 96 LEU A C 1
ATOM 806 O O . LEU A 1 96 ? 34.730 15.399 -43.943 1.00 68.94 96 LEU A O 1
ATOM 810 N N . GLU A 1 97 ? 32.735 16.217 -44.568 1.00 66.62 97 GLU A N 1
ATOM 811 C CA . GLU A 1 97 ? 32.210 16.394 -43.211 1.00 66.62 97 GLU A CA 1
ATOM 812 C C . GLU A 1 97 ? 31.116 15.368 -42.907 1.00 66.62 97 GLU A C 1
ATOM 814 O O . GLU A 1 97 ? 30.358 14.945 -43.780 1.00 66.62 97 GLU A O 1
ATOM 819 N N . ASN A 1 98 ? 31.058 14.941 -41.645 1.00 73.56 98 ASN A N 1
ATOM 820 C CA . ASN A 1 98 ? 30.046 14.024 -41.141 1.00 73.56 98 ASN A CA 1
ATOM 821 C C . ASN A 1 98 ? 29.259 14.719 -40.025 1.00 73.56 98 ASN A C 1
ATOM 823 O O . ASN A 1 98 ? 29.820 15.063 -38.982 1.00 73.56 98 ASN A O 1
ATOM 827 N N . GLU A 1 99 ? 27.956 14.886 -40.238 1.00 71.19 99 GLU A N 1
ATOM 828 C CA . GLU A 1 99 ? 27.025 15.505 -39.285 1.00 71.19 99 GLU A CA 1
ATOM 829 C C . GLU A 1 99 ? 26.883 14.683 -37.984 1.00 71.19 99 GLU A C 1
ATOM 831 O O . GLU A 1 99 ? 26.613 15.231 -36.910 1.00 71.19 99 GLU A O 1
ATOM 836 N N . PHE A 1 100 ? 27.141 13.368 -38.030 1.00 70.94 100 PHE A N 1
ATOM 837 C CA . PHE A 1 100 ? 27.154 12.479 -36.863 1.00 70.94 100 PHE A CA 1
ATOM 838 C C . PHE A 1 100 ? 28.500 12.515 -36.124 1.00 70.94 100 PHE A C 1
ATOM 840 O O . PHE A 1 100 ? 29.252 11.538 -36.048 1.00 70.94 100 PHE A O 1
ATOM 847 N N . THR A 1 101 ? 28.793 13.653 -35.498 1.00 76.62 101 THR A N 1
ATOM 848 C CA . THR A 1 101 ? 29.842 13.743 -34.471 1.00 76.62 101 THR A CA 1
ATOM 849 C C . THR A 1 101 ? 29.407 13.030 -33.179 1.00 76.62 101 THR A C 1
ATOM 851 O O . THR A 1 101 ? 28.222 12.782 -32.957 1.00 76.62 101 THR A O 1
ATOM 854 N N . LEU A 1 102 ? 30.348 12.699 -32.280 1.00 73.56 102 LEU A N 1
ATOM 855 C CA . LEU A 1 102 ? 30.031 12.017 -31.008 1.00 73.56 102 LEU A CA 1
ATOM 856 C C . LEU A 1 102 ? 28.987 12.781 -30.171 1.00 73.56 102 LEU A C 1
ATOM 858 O O . LEU A 1 102 ? 28.102 12.163 -29.583 1.00 73.56 102 LEU A O 1
ATOM 862 N N . MET A 1 103 ? 29.065 14.115 -30.142 1.00 77.94 103 MET A N 1
ATOM 863 C CA . MET A 1 103 ? 28.101 14.950 -29.417 1.00 77.94 103 MET A CA 1
ATOM 864 C C . MET A 1 103 ? 26.744 15.021 -30.118 1.00 77.94 103 MET A C 1
ATOM 866 O O . MET A 1 103 ? 25.717 14.905 -29.452 1.00 77.94 103 MET A O 1
ATOM 870 N N . ASN A 1 104 ? 26.721 15.107 -31.448 1.00 78.88 104 ASN A N 1
ATOM 871 C CA . ASN A 1 104 ? 25.475 15.101 -32.221 1.00 78.88 104 ASN A CA 1
ATOM 872 C C . ASN A 1 104 ? 24.753 13.751 -32.136 1.00 78.88 104 ASN A C 1
ATOM 874 O O . ASN A 1 104 ? 23.531 13.688 -32.034 1.00 78.88 104 ASN A O 1
ATOM 878 N N . SER A 1 105 ? 25.508 12.657 -32.087 1.00 77.94 105 SER A N 1
ATOM 879 C CA . SER A 1 105 ? 24.972 11.314 -31.887 1.00 77.94 105 SER A CA 1
ATOM 880 C C . SER A 1 105 ? 24.423 11.111 -30.463 1.00 77.94 105 SER A C 1
ATOM 882 O O . SER A 1 105 ? 23.380 10.471 -30.274 1.00 77.94 105 SER A O 1
ATOM 884 N N . LEU A 1 106 ? 25.069 11.700 -29.445 1.00 78.75 106 LEU A N 1
ATOM 885 C CA . LEU A 1 106 ? 24.535 11.728 -28.077 1.00 78.75 106 LEU A CA 1
ATOM 886 C C . LEU A 1 106 ? 23.228 12.523 -28.029 1.00 78.75 106 LEU A C 1
ATOM 888 O O . LEU A 1 106 ? 22.252 12.053 -27.446 1.00 78.75 106 LEU A O 1
ATOM 892 N N . TRP A 1 107 ? 23.188 13.673 -28.701 1.00 82.94 107 TRP A N 1
ATOM 893 C CA . TRP A 1 107 ? 21.991 14.499 -28.825 1.00 82.94 107 TRP A CA 1
ATOM 894 C C . TRP A 1 107 ? 20.840 13.757 -29.520 1.00 82.94 107 TRP A C 1
ATOM 896 O O . TRP A 1 107 ? 19.736 13.708 -28.982 1.00 82.94 107 TRP A O 1
ATOM 906 N N . PHE A 1 108 ? 21.111 13.072 -30.636 1.00 81.06 108 PHE A N 1
ATOM 907 C CA . PHE A 1 108 ? 20.154 12.203 -31.335 1.00 81.06 108 PHE A CA 1
ATOM 908 C C . PHE A 1 108 ? 19.583 11.102 -30.419 1.00 81.06 108 PHE A C 1
ATOM 910 O O . PHE A 1 108 ? 18.385 10.808 -30.417 1.00 81.06 108 PHE A O 1
ATOM 917 N N . THR A 1 109 ? 20.433 10.500 -29.586 1.00 79.94 109 THR A N 1
ATOM 918 C CA . THR A 1 109 ? 20.031 9.444 -28.639 1.00 79.94 109 THR A CA 1
ATOM 919 C C . THR A 1 109 ? 19.136 9.989 -27.530 1.00 79.94 109 THR A C 1
ATOM 921 O O . THR A 1 109 ? 18.134 9.368 -27.181 1.00 79.94 109 THR A O 1
ATOM 924 N N . ILE A 1 110 ? 19.471 11.157 -26.982 1.00 81.56 110 ILE A N 1
ATOM 925 C CA . ILE A 1 110 ? 18.667 11.805 -25.942 1.00 81.56 110 ILE A CA 1
ATOM 926 C C . ILE A 1 110 ? 17.321 12.263 -26.526 1.00 81.56 110 ILE A C 1
ATOM 928 O O . ILE A 1 110 ? 16.279 11.979 -25.937 1.00 81.56 110 ILE A O 1
ATOM 932 N N . GLY A 1 111 ? 17.318 12.875 -27.715 1.00 82.12 111 GLY A N 1
ATOM 933 C CA . GLY A 1 111 ? 16.100 13.317 -28.403 1.00 82.12 111 GLY A CA 1
ATOM 934 C C . GLY A 1 111 ? 15.153 12.169 -28.767 1.00 82.12 111 GLY A C 1
ATOM 935 O O . GLY A 1 111 ? 13.935 12.297 -28.629 1.00 82.12 111 GLY A O 1
ATOM 936 N N . SER A 1 112 ? 15.692 11.011 -29.161 1.00 81.06 112 SER A N 1
ATOM 937 C CA . SER A 1 112 ? 14.896 9.800 -29.427 1.00 81.06 112 SER A CA 1
ATOM 938 C C . SER A 1 112 ? 14.388 9.112 -28.155 1.00 81.06 112 SER A C 1
ATOM 940 O O . SER A 1 112 ? 13.271 8.596 -28.160 1.00 81.06 112 SER A O 1
ATOM 942 N N . LEU A 1 113 ? 15.149 9.144 -27.054 1.00 81.00 113 LEU A N 1
ATOM 943 C CA . LEU A 1 113 ? 14.716 8.644 -25.743 1.00 81.00 113 LEU A CA 1
ATOM 944 C C . LEU A 1 113 ? 13.584 9.492 -25.146 1.00 81.00 113 LEU A C 1
ATOM 946 O O . LEU A 1 113 ? 12.657 8.954 -24.548 1.00 81.00 113 LEU A O 1
ATOM 950 N N . MET A 1 114 ? 13.657 10.814 -25.315 1.00 82.81 114 MET A N 1
ATOM 951 C CA . MET A 1 114 ? 12.645 11.761 -24.838 1.00 82.81 114 MET A CA 1
ATOM 952 C C . MET A 1 114 ? 11.440 11.890 -25.782 1.00 82.81 114 MET A C 1
ATOM 954 O O . MET A 1 114 ? 10.550 12.694 -25.517 1.00 82.81 114 MET A O 1
ATOM 958 N N . GLN A 1 115 ? 11.400 11.119 -26.875 1.00 79.75 115 GLN A N 1
ATOM 959 C CA . GLN A 1 115 ? 10.359 11.184 -27.907 1.00 79.75 115 GLN A CA 1
ATOM 960 C C . GLN A 1 115 ? 10.215 12.577 -28.571 1.00 79.75 115 GLN A C 1
ATOM 962 O O . GLN A 1 115 ? 9.181 12.867 -29.166 1.00 79.75 115 GLN A O 1
ATOM 967 N N . GLN A 1 116 ? 11.239 13.435 -28.482 1.00 79.69 116 GLN A N 1
ATOM 968 C CA . GLN A 1 116 ? 11.240 14.803 -29.027 1.00 79.69 116 GLN A CA 1
ATOM 969 C C . GLN A 1 116 ? 11.758 14.866 -30.472 1.00 79.69 116 GLN A C 1
ATOM 971 O O . GLN A 1 116 ? 11.431 15.800 -31.198 1.00 79.69 116 GLN A O 1
ATOM 976 N N . GLY A 1 117 ? 12.513 13.851 -30.906 1.00 77.25 117 GLY A N 1
ATOM 977 C CA . GLY A 1 117 ? 13.168 13.844 -32.215 1.00 77.25 117 GLY A CA 1
ATOM 978 C C . GLY A 1 117 ? 14.402 14.751 -32.255 1.00 77.25 117 GLY A C 1
ATOM 979 O O . GLY A 1 117 ? 14.756 15.396 -31.271 1.00 77.25 117 GLY A O 1
ATOM 980 N N . SER A 1 118 ? 15.099 14.760 -33.387 1.00 77.81 118 SER A N 1
ATOM 981 C CA . SER A 1 118 ? 16.259 15.620 -33.633 1.00 77.81 118 SER A CA 1
ATOM 982 C C . SER A 1 118 ? 16.285 16.049 -35.092 1.00 77.81 118 SER A C 1
ATOM 984 O O . SER A 1 118 ? 15.886 15.273 -35.958 1.00 77.81 118 SER A O 1
ATOM 986 N N . ASP A 1 119 ? 16.839 17.227 -35.365 1.00 74.94 119 ASP A N 1
ATOM 987 C CA . ASP A 1 119 ? 16.964 17.760 -36.730 1.00 74.94 119 ASP A CA 1
ATOM 988 C C . ASP A 1 119 ? 17.973 16.985 -37.600 1.00 74.94 119 ASP A C 1
ATOM 990 O O . ASP A 1 119 ? 17.986 17.115 -38.822 1.00 74.94 119 ASP A O 1
ATOM 994 N N . ILE A 1 120 ? 18.805 16.142 -36.981 1.00 72.19 120 ILE A N 1
ATOM 995 C CA . ILE A 1 120 ? 19.821 15.327 -37.651 1.00 72.19 120 ILE A CA 1
ATOM 996 C C . ILE A 1 120 ? 19.220 13.958 -37.981 1.00 72.19 120 ILE A C 1
ATOM 998 O O . ILE A 1 120 ? 18.822 13.215 -37.080 1.00 72.19 120 ILE A O 1
ATOM 1002 N N . ALA A 1 121 ? 19.166 13.613 -39.270 1.00 75.62 121 ALA A N 1
ATOM 1003 C CA . ALA A 1 121 ? 18.587 12.362 -39.756 1.00 75.62 121 ALA A CA 1
ATOM 1004 C C . ALA A 1 121 ? 19.637 11.492 -40.478 1.00 75.62 121 ALA A C 1
ATOM 1006 O O . ALA A 1 121 ? 20.338 12.001 -41.355 1.00 75.62 121 ALA A O 1
ATOM 1007 N N . PRO A 1 122 ? 19.723 10.180 -40.173 1.00 75.25 122 PRO A N 1
ATOM 1008 C CA . PRO A 1 122 ? 20.646 9.270 -40.849 1.00 75.25 122 PRO A CA 1
ATOM 1009 C C . PRO A 1 122 ? 20.292 9.107 -42.333 1.00 75.25 122 PRO A C 1
ATOM 1011 O O . PRO A 1 122 ? 19.127 8.887 -42.708 1.00 75.25 122 PRO A O 1
ATOM 1014 N N . LYS A 1 123 ? 21.308 9.192 -43.192 1.00 73.31 123 LYS A N 1
ATOM 1015 C CA . LYS A 1 123 ? 21.146 9.136 -44.653 1.00 73.31 123 LYS A CA 1
ATOM 1016 C C . LYS A 1 123 ? 21.391 7.731 -45.195 1.00 73.31 123 LYS A C 1
ATOM 1018 O O . LYS A 1 123 ? 20.624 7.277 -46.049 1.00 73.31 123 LYS A O 1
ATOM 1023 N N . ALA A 1 124 ? 22.390 7.019 -44.677 1.00 80.31 124 ALA A N 1
ATOM 1024 C CA . ALA A 1 124 ? 22.718 5.670 -45.119 1.00 80.31 124 ALA A CA 1
ATOM 1025 C C . ALA A 1 124 ? 21.648 4.642 -44.701 1.00 80.31 124 ALA A C 1
ATOM 1027 O O . ALA A 1 124 ? 21.000 4.730 -43.659 1.00 80.31 124 ALA A O 1
ATOM 1028 N N . VAL A 1 125 ? 21.453 3.608 -45.524 1.00 79.75 125 VAL A N 1
ATOM 1029 C CA . VAL A 1 125 ? 20.465 2.550 -45.234 1.00 79.75 125 VAL A CA 1
ATOM 1030 C C . VAL A 1 125 ? 20.853 1.759 -43.980 1.00 79.75 125 VAL A C 1
ATOM 1032 O O . VAL A 1 125 ? 19.992 1.412 -43.174 1.00 79.75 125 VAL A O 1
ATOM 1035 N N . SER A 1 126 ? 22.150 1.519 -43.773 1.00 81.06 126 SER A N 1
ATOM 1036 C CA . SER A 1 126 ? 22.677 0.824 -42.594 1.00 81.06 126 SER A CA 1
ATOM 1037 C C . SER A 1 126 ? 22.406 1.589 -41.293 1.00 81.06 126 SER A C 1
ATOM 1039 O O . SER A 1 126 ? 21.960 0.992 -40.314 1.00 81.06 126 SER A O 1
ATOM 1041 N N . THR A 1 127 ? 22.618 2.907 -41.285 1.00 78.62 127 THR A N 1
ATOM 1042 C CA . THR A 1 127 ? 22.388 3.777 -40.119 1.00 78.62 127 THR A CA 1
ATOM 1043 C C . THR A 1 127 ? 20.895 3.939 -39.825 1.00 78.62 127 THR A C 1
ATOM 1045 O O . THR A 1 127 ? 20.501 3.935 -38.659 1.00 78.62 127 THR A O 1
ATOM 1048 N N . ARG A 1 128 ? 20.034 3.950 -40.853 1.00 85.06 128 ARG A N 1
ATOM 1049 C CA . ARG A 1 128 ? 18.565 3.936 -40.699 1.00 85.06 128 ARG A CA 1
ATOM 1050 C C . ARG A 1 128 ? 18.030 2.662 -40.053 1.00 85.06 128 ARG A C 1
ATOM 1052 O O . ARG A 1 128 ? 17.147 2.750 -39.203 1.00 85.06 128 ARG A O 1
ATOM 1059 N N . ILE A 1 129 ? 18.552 1.491 -40.424 1.00 85.62 129 ILE A N 1
ATOM 1060 C CA . ILE A 1 129 ? 18.132 0.220 -39.809 1.00 85.62 129 ILE A CA 1
ATOM 1061 C C . ILE A 1 129 ? 18.483 0.217 -38.317 1.00 85.62 129 ILE A C 1
ATOM 1063 O O . ILE A 1 129 ? 17.639 -0.129 -37.490 1.00 85.62 129 ILE A O 1
ATOM 1067 N N . VAL A 1 130 ? 19.688 0.668 -37.957 1.00 83.88 130 VAL A N 1
ATOM 1068 C CA . VAL A 1 130 ? 20.107 0.752 -36.549 1.00 83.88 130 VAL A CA 1
ATOM 1069 C C . VAL A 1 130 ? 19.303 1.794 -35.773 1.00 83.88 130 VAL A C 1
ATOM 1071 O O . VAL A 1 130 ? 18.865 1.503 -34.661 1.00 83.88 130 VAL A O 1
ATOM 1074 N N . ALA A 1 131 ? 19.012 2.953 -36.366 1.00 82.50 131 ALA A N 1
ATOM 1075 C CA . ALA A 1 131 ? 18.125 3.948 -35.763 1.00 82.50 131 ALA A CA 1
ATOM 1076 C C . ALA A 1 131 ? 16.698 3.406 -35.547 1.00 82.50 131 ALA A C 1
ATOM 1078 O O . ALA A 1 131 ? 16.091 3.666 -34.510 1.00 82.50 131 ALA A O 1
ATOM 1079 N N . GLY A 1 132 ? 16.177 2.601 -36.479 1.00 85.19 132 GLY A N 1
ATOM 1080 C CA . GLY A 1 132 ? 14.881 1.933 -36.336 1.00 85.19 132 GLY A CA 1
ATOM 1081 C C . GLY A 1 132 ? 14.867 0.886 -35.218 1.00 85.19 132 GLY A C 1
ATOM 1082 O O . GLY A 1 132 ? 13.931 0.849 -34.420 1.00 85.19 132 GLY A O 1
ATOM 1083 N N . MET A 1 133 ? 15.924 0.075 -35.106 1.00 85.12 133 MET A N 1
ATOM 1084 C CA . MET A 1 133 ? 16.079 -0.877 -33.998 1.00 85.12 133 MET A CA 1
ATOM 1085 C C . MET A 1 133 ? 16.188 -0.164 -32.646 1.00 85.12 133 MET A C 1
ATOM 1087 O O . MET A 1 133 ? 15.563 -0.594 -31.676 1.00 85.12 133 MET A O 1
ATOM 1091 N N . TRP A 1 134 ? 16.930 0.946 -32.594 1.00 83.75 134 TRP A N 1
ATOM 1092 C CA . TRP A 1 134 ? 17.024 1.804 -31.415 1.00 83.75 134 TRP A CA 1
ATOM 1093 C C . TRP A 1 134 ? 15.657 2.370 -31.020 1.00 83.75 134 TRP A C 1
ATOM 1095 O O . TRP A 1 134 ? 15.275 2.301 -29.855 1.00 83.75 134 TRP A O 1
ATOM 1105 N N . TRP A 1 135 ? 14.885 2.862 -31.986 1.00 84.94 135 TRP A N 1
ATOM 1106 C CA . TRP A 1 135 ? 13.557 3.41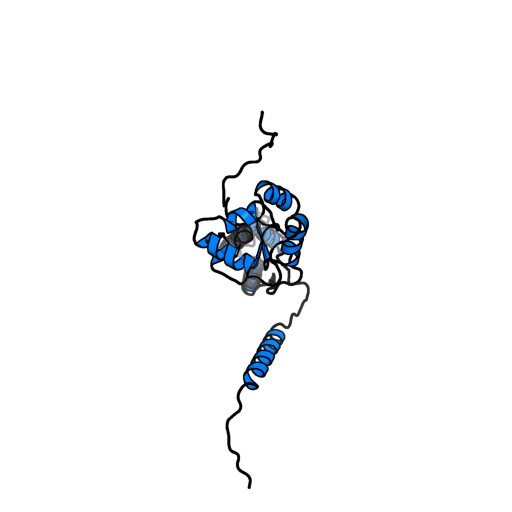2 -31.727 1.00 84.94 135 TRP A CA 1
ATOM 1107 C C . TRP A 1 135 ? 12.563 2.355 -31.224 1.00 84.94 135 TRP A C 1
ATOM 1109 O O . TRP A 1 135 ? 11.784 2.600 -30.306 1.00 84.94 135 TRP A O 1
ATOM 1119 N N . PHE A 1 136 ? 12.622 1.138 -31.764 1.00 86.19 136 PHE A N 1
ATOM 1120 C CA . PHE A 1 136 ? 11.822 0.025 -31.254 1.00 86.19 136 PHE A CA 1
ATOM 1121 C C . PHE A 1 136 ? 12.207 -0.350 -29.814 1.00 86.19 136 PHE A C 1
ATOM 1123 O O . PHE A 1 136 ? 11.344 -0.596 -28.969 1.00 86.19 136 PHE A O 1
ATOM 1130 N N . PHE A 1 137 ? 13.505 -0.341 -29.509 1.00 85.75 137 PHE A N 1
ATOM 1131 C CA . PHE A 1 137 ? 14.018 -0.577 -28.164 1.00 85.75 137 PHE A CA 1
ATOM 1132 C C . PHE A 1 137 ? 13.540 0.487 -27.163 1.00 85.75 137 PHE A C 1
ATOM 1134 O O . PHE A 1 137 ? 13.072 0.131 -26.076 1.00 85.75 137 PHE A O 1
ATOM 1141 N N . THR A 1 138 ? 13.604 1.777 -27.518 1.00 83.19 138 THR A N 1
ATOM 1142 C CA . THR A 1 138 ? 13.146 2.859 -26.631 1.00 83.19 138 THR A CA 1
ATOM 1143 C C . THR A 1 138 ? 11.649 2.758 -26.347 1.00 83.19 138 THR A C 1
ATOM 1145 O O . THR A 1 138 ? 11.249 2.916 -25.192 1.00 83.19 138 THR A O 1
ATOM 1148 N N . LEU A 1 139 ? 10.831 2.395 -27.343 1.00 84.69 139 LEU A N 1
ATOM 1149 C CA . LEU A 1 139 ? 9.393 2.169 -27.159 1.00 84.69 139 LEU A CA 1
ATOM 1150 C C . LEU A 1 139 ? 9.092 1.061 -26.140 1.00 84.69 139 LEU A C 1
ATOM 1152 O O . LEU A 1 139 ? 8.253 1.253 -25.254 1.00 84.69 139 LEU A O 1
ATOM 1156 N N . ILE A 1 140 ? 9.779 -0.084 -26.219 1.00 87.44 140 ILE A N 1
ATOM 1157 C CA . ILE A 1 140 ? 9.576 -1.183 -25.258 1.00 87.44 140 ILE A CA 1
ATOM 1158 C C . ILE A 1 140 ? 10.020 -0.761 -23.854 1.00 87.44 140 ILE A C 1
ATOM 1160 O O . ILE A 1 140 ? 9.318 -1.027 -22.874 1.00 87.44 140 ILE A O 1
ATOM 1164 N N . MET A 1 141 ? 11.158 -0.074 -23.747 1.00 83.19 141 MET A N 1
ATOM 1165 C CA . MET A 1 141 ? 11.694 0.375 -22.465 1.00 83.19 141 MET A CA 1
ATOM 1166 C C . MET A 1 141 ? 10.721 1.333 -21.761 1.00 83.19 141 MET A C 1
ATOM 1168 O O . MET A 1 141 ? 10.330 1.067 -20.620 1.00 83.19 141 MET A O 1
ATOM 1172 N N . ILE A 1 142 ? 10.237 2.368 -22.456 1.00 84.88 142 ILE A N 1
ATOM 1173 C CA . ILE A 1 142 ? 9.260 3.325 -21.911 1.00 84.88 142 ILE A CA 1
ATOM 1174 C C . ILE A 1 142 ? 7.952 2.612 -21.531 1.00 84.88 142 ILE A C 1
ATOM 1176 O O . ILE A 1 142 ? 7.403 2.855 -20.454 1.00 84.88 142 ILE A O 1
ATOM 1180 N N . SER A 1 143 ? 7.475 1.680 -22.360 1.00 86.00 143 SER A N 1
ATOM 1181 C CA . SER A 1 143 ? 6.256 0.902 -22.081 1.00 86.00 143 SER A CA 1
ATOM 1182 C C . SER A 1 143 ? 6.390 0.041 -20.819 1.00 86.00 143 SER A C 1
ATOM 1184 O O . SER A 1 143 ? 5.482 -0.026 -19.995 1.00 86.00 143 SER A O 1
ATOM 1186 N N . SER A 1 144 ? 7.547 -0.589 -20.616 1.00 84.88 144 SER A N 1
ATOM 1187 C CA . SER A 1 144 ? 7.803 -1.398 -19.420 1.00 84.88 144 SER A CA 1
ATOM 1188 C C . SER A 1 144 ? 7.910 -0.549 -18.147 1.00 84.88 144 SER A C 1
ATOM 1190 O O . SER A 1 144 ? 7.398 -0.932 -17.094 1.00 84.88 144 SER A O 1
ATOM 1192 N N . TYR A 1 145 ? 8.527 0.633 -18.243 1.00 82.94 145 TYR A N 1
ATOM 1193 C CA . TYR A 1 145 ? 8.636 1.575 -17.132 1.00 82.94 145 TYR A CA 1
ATOM 1194 C C . TYR A 1 145 ? 7.263 2.125 -16.732 1.00 82.94 145 TYR A C 1
ATOM 1196 O O . TYR A 1 145 ? 6.919 2.122 -15.550 1.00 82.94 145 TYR A O 1
ATOM 1204 N N . THR A 1 146 ? 6.456 2.528 -17.716 1.00 82.50 146 THR A N 1
ATOM 1205 C CA . THR A 1 146 ? 5.091 3.024 -17.489 1.00 82.50 146 THR A CA 1
ATOM 1206 C C . THR A 1 146 ? 4.175 1.946 -16.898 1.00 82.50 146 THR A C 1
ATOM 1208 O O . THR A 1 146 ? 3.423 2.245 -15.971 1.00 82.50 146 THR A O 1
ATOM 1211 N N . ALA A 1 147 ? 4.292 0.685 -17.328 1.00 81.00 147 ALA A N 1
ATOM 1212 C CA . ALA A 1 147 ? 3.552 -0.439 -16.747 1.00 81.00 147 ALA A CA 1
ATOM 1213 C C . ALA A 1 147 ? 3.956 -0.744 -15.293 1.00 81.00 147 ALA A C 1
ATOM 1215 O O . ALA A 1 147 ? 3.092 -0.929 -14.438 1.00 81.00 147 ALA A O 1
ATOM 1216 N N . ASN A 1 148 ? 5.258 -0.753 -14.986 1.00 81.19 148 ASN A N 1
ATOM 1217 C CA . ASN A 1 148 ? 5.745 -0.973 -13.619 1.00 81.19 148 ASN A CA 1
ATOM 1218 C C . ASN A 1 148 ? 5.332 0.163 -12.673 1.00 81.19 148 ASN A C 1
ATOM 1220 O O . ASN A 1 148 ? 4.948 -0.096 -11.533 1.00 81.19 148 ASN A O 1
ATOM 1224 N N . LEU A 1 149 ? 5.372 1.411 -13.153 1.00 73.06 149 LEU A N 1
ATOM 1225 C CA . LEU A 1 149 ? 4.877 2.569 -12.413 1.00 73.06 149 LEU A CA 1
ATOM 1226 C C . LEU A 1 149 ? 3.378 2.427 -12.110 1.00 73.06 149 LEU A C 1
ATOM 1228 O O . LEU A 1 149 ? 2.970 2.602 -10.965 1.00 73.06 149 LEU A O 1
ATOM 1232 N N . ALA A 1 150 ? 2.569 2.052 -13.106 1.00 78.38 150 ALA A N 1
ATOM 1233 C CA . ALA A 1 150 ? 1.138 1.818 -12.921 1.00 78.38 150 ALA A CA 1
ATOM 1234 C C . ALA A 1 150 ? 0.857 0.675 -11.930 1.00 78.38 150 ALA A C 1
ATOM 1236 O O . ALA A 1 150 ? 0.013 0.825 -11.050 1.00 78.38 150 ALA A O 1
ATOM 1237 N N . ALA A 1 151 ? 1.597 -0.435 -12.015 1.00 71.56 151 ALA A N 1
ATOM 1238 C CA . ALA A 1 151 ? 1.454 -1.566 -11.102 1.00 71.56 151 ALA A CA 1
ATOM 1239 C C . ALA A 1 151 ? 1.771 -1.175 -9.650 1.00 71.56 151 ALA A C 1
ATOM 1241 O O . ALA A 1 151 ? 0.984 -1.468 -8.750 1.00 71.56 151 ALA A O 1
ATOM 1242 N N . PHE A 1 152 ? 2.868 -0.450 -9.412 1.00 69.94 152 PHE A N 1
ATOM 1243 C CA . PHE A 1 152 ? 3.210 0.028 -8.070 1.00 69.94 152 PHE A CA 1
ATOM 1244 C C . PHE A 1 152 ? 2.111 0.921 -7.482 1.00 69.94 152 PHE A C 1
ATOM 1246 O O . PHE A 1 152 ? 1.695 0.718 -6.343 1.00 69.94 152 PHE A O 1
ATOM 1253 N N . LEU A 1 153 ? 1.562 1.832 -8.291 1.00 69.56 153 LEU A N 1
ATOM 1254 C CA . LEU A 1 153 ? 0.453 2.699 -7.880 1.00 69.56 153 LEU A CA 1
ATOM 1255 C C . LEU A 1 153 ? -0.823 1.923 -7.494 1.00 69.56 153 LEU A C 1
ATOM 1257 O O . LEU A 1 153 ? -1.688 2.479 -6.814 1.00 69.56 153 LEU A O 1
ATOM 1261 N N . THR A 1 154 ? -0.942 0.651 -7.890 1.00 70.94 154 THR A N 1
ATOM 1262 C CA . THR A 1 154 ? -2.095 -0.210 -7.571 1.00 70.94 154 THR A CA 1
ATOM 1263 C C . THR A 1 154 ? -1.872 -1.192 -6.409 1.00 70.94 154 THR A C 1
ATOM 1265 O O . THR A 1 154 ? -2.849 -1.585 -5.777 1.00 70.94 154 THR A O 1
ATOM 1268 N N . VAL A 1 155 ? -0.628 -1.578 -6.082 1.00 56.38 155 VAL A N 1
ATOM 1269 C CA . VAL A 1 155 ? -0.328 -2.687 -5.140 1.00 56.38 155 VAL A CA 1
ATOM 1270 C C . VAL A 1 155 ? -0.370 -2.292 -3.659 1.00 56.38 155 VAL A C 1
ATOM 1272 O O . VAL A 1 155 ? -0.733 -3.122 -2.831 1.00 56.38 155 VAL A O 1
ATOM 1275 N N . GLU A 1 156 ? -0.095 -1.040 -3.284 1.00 55.84 156 GLU A N 1
ATOM 1276 C CA . GLU A 1 156 ? -0.141 -0.610 -1.869 1.00 55.84 156 GLU A CA 1
ATOM 1277 C C . GLU A 1 156 ? -1.552 -0.632 -1.237 1.00 55.84 156 GLU A C 1
ATOM 1279 O O . GLU A 1 156 ? -1.721 -0.241 -0.085 1.00 55.84 156 GLU A O 1
ATOM 1284 N N . ARG A 1 157 ? -2.584 -1.080 -1.963 1.00 48.47 157 ARG A N 1
ATOM 1285 C CA . ARG A 1 157 ? -3.986 -0.903 -1.570 1.00 48.47 157 ARG A CA 1
ATOM 1286 C C . ARG A 1 157 ? -4.785 -2.162 -1.200 1.00 48.47 157 ARG A C 1
ATOM 1288 O O . ARG A 1 157 ? -5.972 -1.996 -0.947 1.00 48.47 157 ARG A O 1
ATOM 1295 N N . MET A 1 158 ? -4.227 -3.383 -1.163 1.00 51.84 158 MET A N 1
ATOM 1296 C CA . MET A 1 158 ? -5.084 -4.585 -1.319 1.00 51.84 158 MET A CA 1
ATOM 1297 C C . MET A 1 158 ? -5.018 -5.757 -0.314 1.00 51.84 158 MET A C 1
ATOM 1299 O O . MET A 1 158 ? -5.610 -6.775 -0.639 1.00 51.84 158 MET A O 1
ATOM 1303 N N . ASP A 1 159 ? -4.437 -5.691 0.894 1.00 55.00 159 ASP A N 1
ATOM 1304 C CA . ASP A 1 159 ? -4.591 -6.848 1.814 1.00 55.00 159 ASP A CA 1
ATOM 1305 C C . ASP A 1 159 ? -4.886 -6.491 3.280 1.00 55.00 159 ASP A C 1
ATOM 1307 O O . ASP A 1 159 ? -4.004 -6.107 4.051 1.00 55.00 159 ASP A O 1
ATOM 1311 N N . SER A 1 160 ? -6.152 -6.678 3.675 1.00 62.09 160 SER A N 1
ATOM 1312 C CA . SER A 1 160 ? -6.587 -6.802 5.071 1.00 62.09 160 SER A CA 1
ATOM 1313 C C . SER A 1 160 ? -6.941 -8.274 5.335 1.00 62.09 160 SER A C 1
ATOM 13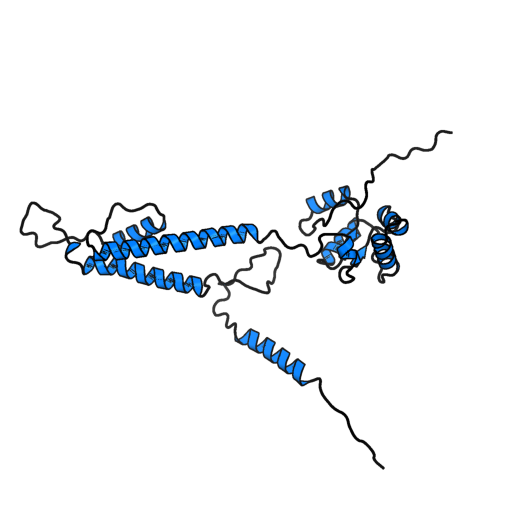15 O O . SER A 1 160 ? -7.819 -8.803 4.663 1.00 62.09 160 SER A O 1
ATOM 1317 N N . PRO A 1 161 ? -6.330 -8.961 6.324 1.00 65.50 161 PRO A N 1
ATOM 1318 C CA . PRO A 1 161 ? -6.544 -10.396 6.575 1.00 65.50 161 PRO A CA 1
ATOM 1319 C C . PRO A 1 161 ? -7.941 -10.742 7.119 1.00 65.50 161 PRO A C 1
ATOM 1321 O O . PRO A 1 161 ? -8.242 -11.911 7.363 1.00 65.50 161 PRO A O 1
ATOM 1324 N N . ILE A 1 162 ? -8.760 -9.730 7.396 1.00 73.88 162 ILE A N 1
ATOM 1325 C CA . ILE A 1 162 ? -10.126 -9.857 7.885 1.00 73.88 162 ILE A CA 1
ATOM 1326 C C . ILE A 1 162 ? -10.970 -8.909 7.037 1.00 73.88 162 ILE A C 1
ATOM 1328 O O . ILE A 1 162 ? -10.618 -7.735 6.902 1.00 73.88 162 ILE A O 1
ATOM 1332 N N . GLU A 1 163 ? -12.087 -9.410 6.517 1.00 79.12 163 GLU A N 1
ATOM 1333 C CA . GLU A 1 163 ? -13.091 -8.602 5.814 1.00 79.12 163 GLU A CA 1
ATOM 1334 C C . GLU A 1 163 ? -14.414 -8.535 6.594 1.00 79.12 163 GLU A C 1
ATOM 1336 O O . GLU A 1 163 ? -15.163 -7.568 6.464 1.00 79.12 163 GLU A O 1
ATOM 1341 N N . SER A 1 164 ? -14.688 -9.531 7.452 1.00 83.88 164 SER A N 1
ATOM 1342 C CA . SER A 1 164 ? -15.975 -9.696 8.136 1.00 83.88 164 SER A CA 1
ATOM 1343 C C . SER A 1 164 ? -15.856 -10.158 9.598 1.00 83.88 164 SER A C 1
ATOM 1345 O O . SER A 1 164 ? -14.853 -10.748 10.021 1.00 83.88 164 SER A O 1
ATOM 1347 N N . ALA A 1 165 ? -16.910 -9.920 10.386 1.00 84.44 165 ALA A N 1
ATOM 1348 C CA . ALA A 1 165 ? -17.010 -10.420 11.761 1.00 84.44 165 ALA A CA 1
ATOM 1349 C C . ALA A 1 165 ? -17.166 -11.952 11.805 1.00 84.44 165 ALA A C 1
ATOM 1351 O O . ALA A 1 165 ? -16.710 -12.609 12.743 1.00 84.44 165 ALA A O 1
ATOM 1352 N N . GLU A 1 166 ? -17.750 -12.542 10.766 1.00 85.75 166 GLU A N 1
ATOM 1353 C CA . GLU A 1 166 ? -17.869 -13.985 10.586 1.00 85.75 166 GLU A CA 1
ATOM 1354 C C . GLU A 1 166 ? -16.493 -14.644 10.496 1.00 85.75 166 GLU A C 1
ATOM 1356 O O . GLU A 1 166 ? -16.273 -15.710 11.078 1.00 85.75 166 GLU A O 1
ATOM 1361 N N . ASP A 1 167 ? -15.548 -14.010 9.804 1.00 85.81 167 ASP A N 1
ATOM 1362 C CA . ASP A 1 167 ? -14.195 -14.541 9.685 1.00 85.81 167 ASP A CA 1
ATOM 1363 C C . ASP A 1 167 ? -13.445 -14.451 11.013 1.00 85.81 167 ASP A C 1
ATOM 1365 O O . ASP A 1 167 ? -12.765 -15.411 11.380 1.00 85.81 167 ASP A O 1
ATOM 1369 N N . LEU A 1 168 ? -13.674 -13.396 11.808 1.00 86.50 168 LEU A N 1
ATOM 1370 C CA . LEU A 1 168 ? -13.210 -13.328 13.200 1.00 86.50 168 LEU A CA 1
ATOM 1371 C C . LEU A 1 168 ? -13.777 -14.463 14.061 1.00 86.50 168 LEU A C 1
ATOM 1373 O O . LEU A 1 168 ? -13.048 -15.015 14.880 1.00 86.50 168 LEU A O 1
ATOM 1377 N N . ALA A 1 169 ? -15.042 -14.842 13.877 1.00 87.56 169 ALA A N 1
ATOM 1378 C CA . ALA A 1 169 ? -15.673 -15.913 14.650 1.00 87.56 169 ALA A CA 1
ATOM 1379 C C . ALA A 1 169 ? -15.157 -17.320 14.286 1.00 87.56 169 ALA A C 1
ATOM 1381 O O . ALA A 1 169 ? -15.170 -18.230 15.124 1.00 87.56 169 ALA A O 1
ATOM 1382 N N . LYS A 1 170 ? -14.722 -17.523 13.034 1.00 87.44 170 LYS A N 1
ATOM 1383 C CA . LYS A 1 170 ? -14.177 -18.806 12.554 1.00 87.44 170 LYS A CA 1
ATOM 1384 C C . LYS A 1 170 ? -12.759 -19.055 13.059 1.00 87.44 170 LYS A C 1
ATOM 1386 O O . LYS A 1 170 ? -12.422 -20.204 13.354 1.00 87.44 170 LYS A O 1
ATOM 1391 N N . GLN A 1 171 ? -11.936 -18.012 13.151 1.00 85.50 171 GLN A N 1
ATOM 1392 C CA . GLN A 1 171 ? -10.568 -18.129 13.650 1.00 85.50 171 GLN A CA 1
ATOM 1393 C C . GLN A 1 171 ? -10.461 -17.876 15.160 1.00 85.50 171 GLN A C 1
ATOM 1395 O O . GLN A 1 171 ? -11.294 -17.229 15.779 1.00 85.50 171 GLN A O 1
ATOM 1400 N N . THR A 1 172 ? -9.375 -18.359 15.760 1.00 84.31 172 THR A N 1
ATOM 1401 C CA . THR A 1 172 ? -9.038 -18.111 17.174 1.00 84.31 172 THR A CA 1
ATOM 1402 C C . THR A 1 172 ? -7.701 -17.384 17.349 1.00 84.31 172 THR A C 1
ATOM 1404 O O . THR A 1 172 ? -7.276 -17.130 18.476 1.00 84.31 172 THR A O 1
ATOM 1407 N N . LYS A 1 173 ? -7.017 -17.052 16.241 1.00 86.44 173 LYS A N 1
ATOM 1408 C CA . LYS A 1 173 ? -5.677 -16.442 16.240 1.00 86.44 173 LYS A CA 1
ATOM 1409 C C . LYS A 1 173 ? -5.714 -14.970 16.652 1.00 86.44 173 LYS A C 1
ATOM 1411 O O . LYS A 1 173 ? -4.886 -14.553 17.460 1.00 86.44 173 LYS A O 1
ATOM 1416 N N . ILE A 1 174 ? -6.654 -14.199 16.107 1.00 89.06 174 ILE A N 1
ATOM 1417 C CA . ILE A 1 174 ? -6.853 -12.790 16.459 1.00 89.06 174 ILE A CA 1
ATOM 1418 C C . ILE A 1 174 ? -7.908 -12.738 17.553 1.00 89.06 174 ILE A C 1
ATOM 1420 O O . ILE A 1 174 ? -9.053 -13.140 17.355 1.00 89.06 174 ILE A O 1
ATOM 1424 N N . LYS A 1 175 ? -7.503 -12.274 18.733 1.00 91.06 175 LYS A N 1
ATOM 1425 C CA . LYS A 1 175 ? -8.426 -12.093 19.853 1.00 91.06 175 LYS A CA 1
ATOM 1426 C C . LYS A 1 175 ? -9.268 -10.859 19.583 1.00 91.06 175 LYS A C 1
ATOM 1428 O O . LYS A 1 175 ? -8.767 -9.879 19.050 1.00 91.06 175 LYS A O 1
ATOM 1433 N N . TYR A 1 176 ? -10.517 -10.876 19.999 1.00 92.25 176 TYR A N 1
ATOM 1434 C CA . TYR A 1 176 ? -11.377 -9.708 19.913 1.00 92.25 176 TYR A CA 1
ATOM 1435 C C . TYR A 1 176 ? -12.072 -9.478 21.242 1.00 92.25 176 TYR A C 1
ATOM 1437 O O . TYR A 1 176 ? -12.285 -10.414 22.015 1.00 92.25 176 TYR A O 1
ATOM 1445 N N . GLY A 1 177 ? -12.369 -8.218 21.524 1.00 92.81 177 GLY A N 1
ATOM 1446 C CA . GLY A 1 177 ? -13.004 -7.811 22.765 1.00 92.81 177 GLY A CA 1
ATOM 1447 C C . GLY A 1 177 ? -13.718 -6.479 22.623 1.00 92.81 177 GLY A C 1
ATOM 1448 O O . GLY A 1 177 ? -13.544 -5.758 21.641 1.00 92.81 177 GLY A O 1
ATOM 1449 N N . ALA A 1 178 ? -14.525 -6.166 23.627 1.00 93.38 178 ALA A N 1
ATOM 1450 C CA . ALA A 1 178 ? -15.294 -4.933 23.723 1.00 93.38 178 ALA A CA 1
ATOM 1451 C C . ALA A 1 178 ? -15.075 -4.274 25.093 1.00 93.38 178 ALA A C 1
ATOM 1453 O O . ALA A 1 178 ? -14.421 -4.833 25.979 1.00 93.38 178 ALA A O 1
ATOM 1454 N N . LEU A 1 179 ? -15.650 -3.090 25.284 1.00 93.94 179 LEU A N 1
ATOM 1455 C CA . LEU A 1 179 ? -15.677 -2.425 26.584 1.00 93.94 179 LEU A CA 1
ATOM 1456 C C . LEU A 1 179 ? -16.440 -3.274 27.619 1.00 93.94 179 LEU A C 1
ATOM 1458 O O . LEU A 1 179 ? -17.572 -3.708 27.377 1.00 93.94 179 LEU A O 1
ATOM 1462 N N . LYS A 1 180 ? -15.843 -3.498 28.794 1.00 91.94 180 LYS A N 1
ATOM 1463 C CA . LYS A 1 180 ? -16.461 -4.256 29.890 1.00 91.94 180 LYS A CA 1
ATOM 1464 C C . LYS A 1 180 ? -17.724 -3.545 30.381 1.00 91.94 180 LYS A C 1
ATOM 1466 O O . LYS A 1 180 ? -17.661 -2.407 30.827 1.00 91.94 180 LYS A O 1
ATOM 1471 N N . GLY A 1 181 ? -18.864 -4.235 30.337 1.00 88.38 181 GLY A N 1
ATOM 1472 C CA . GLY A 1 181 ? -20.155 -3.655 30.730 1.00 88.38 181 GLY A CA 1
ATOM 1473 C C . GLY A 1 181 ? -20.715 -2.631 29.735 1.00 88.38 181 GLY A C 1
ATOM 1474 O O . GLY A 1 181 ? -21.701 -1.972 30.047 1.00 88.38 181 GLY A O 1
ATOM 1475 N N . GLY A 1 182 ? -20.110 -2.497 28.550 1.00 89.50 182 GLY A N 1
ATOM 1476 C CA . GLY A 1 182 ? -20.623 -1.644 27.482 1.00 89.50 182 GLY A CA 1
ATOM 1477 C C . GLY A 1 182 ? -21.849 -2.234 26.777 1.00 89.50 182 GLY A C 1
ATOM 1478 O O . GLY A 1 182 ? -22.095 -3.445 26.810 1.00 89.50 182 GLY A O 1
ATOM 1479 N N . SER A 1 183 ? -22.579 -1.372 26.068 1.00 89.69 183 SER A N 1
ATOM 1480 C CA . SER A 1 183 ? -23.729 -1.725 25.219 1.00 89.69 183 SER A CA 1
ATOM 1481 C C . SER A 1 183 ? -23.375 -2.778 24.157 1.00 89.69 183 SER A C 1
ATOM 1483 O O . SER A 1 183 ? -24.174 -3.673 23.877 1.00 89.69 183 SER A O 1
ATOM 1485 N N . THR A 1 184 ? -22.162 -2.707 23.600 1.00 90.94 184 THR A N 1
ATOM 1486 C CA . THR A 1 184 ? -21.621 -3.662 22.623 1.00 90.94 184 THR A CA 1
ATOM 1487 C C . THR A 1 184 ? -21.406 -5.048 23.231 1.00 90.94 184 THR A C 1
ATOM 1489 O O . THR A 1 184 ? -21.741 -6.047 22.607 1.00 90.94 184 THR A O 1
ATOM 1492 N N . ALA A 1 185 ? -20.906 -5.140 24.468 1.00 91.75 185 ALA A N 1
ATOM 1493 C CA . ALA A 1 185 ? -20.740 -6.428 25.144 1.00 91.75 185 ALA A CA 1
ATOM 1494 C C . ALA A 1 185 ? -22.101 -7.075 25.453 1.00 91.75 185 ALA A C 1
ATOM 1496 O O . ALA A 1 185 ? -22.290 -8.264 25.201 1.00 91.75 185 ALA A O 1
ATOM 1497 N N . ALA A 1 186 ? -23.069 -6.283 25.931 1.00 91.75 186 ALA A N 1
ATOM 1498 C CA . ALA A 1 186 ? -24.435 -6.754 26.160 1.00 91.75 186 ALA A CA 1
ATOM 1499 C C . ALA A 1 186 ? -25.113 -7.229 24.861 1.00 91.75 186 ALA A C 1
ATOM 1501 O O . ALA A 1 186 ? -25.787 -8.252 24.869 1.00 91.75 186 ALA A O 1
ATOM 1502 N N . PHE A 1 187 ? -24.867 -6.548 23.734 1.00 92.19 187 PHE A N 1
ATOM 1503 C CA . PHE A 1 187 ? -25.373 -6.962 22.422 1.00 92.19 187 PHE A CA 1
ATOM 1504 C C . PHE A 1 187 ? -24.939 -8.384 22.053 1.00 92.19 187 PHE A C 1
ATOM 1506 O O . PHE A 1 187 ? -25.783 -9.198 21.697 1.00 92.19 187 PHE A O 1
ATOM 1513 N N . PHE A 1 188 ? -23.652 -8.715 22.187 1.00 92.06 188 PHE A N 1
ATOM 1514 C CA . PHE A 1 188 ? -23.174 -10.063 21.863 1.00 92.06 188 PHE A CA 1
ATOM 1515 C C . PHE A 1 188 ? -23.736 -11.128 22.812 1.00 92.06 188 PHE A C 1
ATOM 1517 O O . PHE A 1 188 ? -24.066 -12.222 22.356 1.00 92.06 188 PHE A O 1
ATOM 1524 N N . ARG A 1 189 ? -23.906 -10.800 24.100 1.00 91.88 189 ARG A N 1
ATOM 1525 C CA . ARG A 1 189 ? -24.503 -11.700 25.098 1.00 91.88 189 ARG A CA 1
ATOM 1526 C C . ARG A 1 189 ? -25.965 -12.029 24.802 1.00 91.88 189 ARG A C 1
ATOM 1528 O O . ARG A 1 189 ? -26.353 -13.188 24.903 1.00 91.88 189 ARG A O 1
ATOM 1535 N N . ASP A 1 190 ? -26.748 -11.014 24.448 1.00 92.00 190 ASP A N 1
ATOM 1536 C CA . ASP A 1 190 ? -28.204 -11.123 24.305 1.00 92.00 190 ASP A CA 1
ATOM 1537 C C . ASP A 1 190 ? -28.621 -11.410 22.840 1.00 92.00 190 ASP A C 1
ATOM 1539 O O . ASP A 1 190 ? -29.805 -11.535 22.525 1.00 92.00 190 ASP A O 1
ATOM 1543 N N . SER A 1 191 ? -27.650 -11.530 21.925 1.00 89.62 191 SER A N 1
ATOM 1544 C CA . SER A 1 191 ? -27.882 -11.809 20.504 1.00 89.62 191 SER A CA 1
ATOM 1545 C C . SER A 1 191 ? -28.466 -13.208 20.250 1.00 89.62 191 SER A C 1
ATOM 1547 O O . SER A 1 191 ? -28.087 -14.194 20.883 1.00 89.62 191 SER A O 1
ATOM 1549 N N . ASN A 1 192 ? -29.361 -13.318 19.259 1.00 90.44 192 ASN A N 1
ATOM 1550 C CA . ASN A 1 192 ? -29.962 -14.592 18.825 1.00 90.44 192 ASN A CA 1
ATOM 1551 C C . ASN A 1 192 ? -29.272 -15.204 17.585 1.00 90.44 192 ASN A C 1
ATOM 1553 O O . ASN A 1 192 ? -29.731 -16.195 17.023 1.00 90.44 192 ASN A O 1
ATOM 1557 N N . PHE A 1 193 ? -28.184 -14.595 17.108 1.00 90.62 193 PHE A N 1
ATOM 1558 C CA . PHE A 1 193 ? -27.457 -15.071 15.934 1.00 90.62 193 PHE A CA 1
ATOM 1559 C C . PHE A 1 193 ? -26.336 -16.023 16.355 1.00 90.62 193 PHE A C 1
ATOM 1561 O O . PHE A 1 193 ? -25.505 -15.675 17.196 1.00 90.62 193 PHE A O 1
ATOM 1568 N N . SER A 1 194 ? -26.283 -17.214 15.755 1.00 90.25 194 SER A N 1
ATOM 1569 C CA . SER A 1 194 ? -25.359 -18.283 16.165 1.00 90.25 194 SER A CA 1
ATOM 1570 C C . SER A 1 194 ? -23.884 -17.865 16.100 1.00 90.25 194 SER A C 1
ATOM 1572 O O . SER A 1 194 ? -23.102 -18.217 16.986 1.00 90.25 194 SER A O 1
ATOM 1574 N N . THR A 1 195 ? -23.498 -17.061 15.104 1.00 91.00 195 THR A N 1
ATOM 1575 C CA . THR A 1 195 ? -22.137 -16.513 14.982 1.00 91.00 195 THR A CA 1
ATOM 1576 C C . THR A 1 195 ? -21.795 -15.581 16.146 1.00 91.00 195 THR A C 1
ATOM 1578 O O . THR A 1 195 ? -20.730 -15.719 16.745 1.00 91.00 195 THR A O 1
ATOM 1581 N N . TYR A 1 196 ? -22.700 -14.674 16.521 1.00 92.12 196 TYR A N 1
ATOM 1582 C CA . TYR A 1 196 ? -22.480 -13.705 17.601 1.00 92.12 196 TYR A CA 1
ATOM 1583 C C . TYR A 1 196 ? -22.508 -14.352 18.985 1.00 92.12 196 TYR A C 1
ATOM 1585 O O . TYR A 1 196 ? -21.681 -14.012 19.829 1.00 92.12 196 TYR A O 1
ATOM 1593 N N . GLN A 1 197 ? -23.363 -15.356 19.190 1.00 92.00 197 GLN A N 1
ATOM 1594 C CA . GLN A 1 197 ? -23.343 -16.176 20.403 1.00 92.00 197 GLN A CA 1
ATOM 1595 C C . GLN A 1 197 ? -22.011 -16.911 20.556 1.00 92.00 197 GLN A C 1
ATOM 1597 O O . GLN A 1 197 ? -21.423 -16.911 21.635 1.00 92.00 197 GLN A O 1
ATOM 1602 N N . ARG A 1 198 ? -21.476 -17.475 19.465 1.00 91.12 198 ARG A N 1
ATOM 1603 C CA . ARG A 1 198 ? -20.148 -18.101 19.469 1.00 91.12 198 ARG A CA 1
ATOM 1604 C 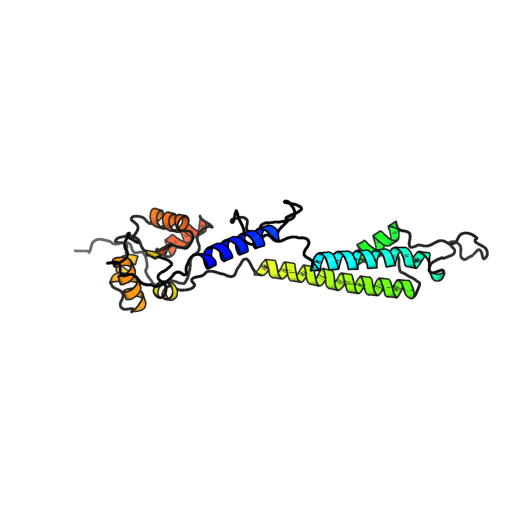C . ARG A 1 198 ? -19.044 -17.091 19.792 1.00 91.12 198 ARG A C 1
ATOM 1606 O O . ARG A 1 198 ? -18.151 -17.410 20.578 1.00 91.12 198 ARG A O 1
ATOM 1613 N N . MET A 1 199 ? -19.116 -15.883 19.229 1.00 92.25 199 MET A N 1
ATOM 1614 C CA . MET A 1 199 ? -18.195 -14.792 19.566 1.00 92.25 199 MET A CA 1
ATOM 1615 C C . MET A 1 199 ? -18.291 -14.408 21.046 1.00 92.25 199 MET A C 1
ATOM 1617 O O . MET A 1 199 ? -17.263 -14.225 21.695 1.00 92.25 199 MET A O 1
ATOM 1621 N N . TRP A 1 200 ? -19.500 -14.340 21.608 1.00 93.06 200 TRP A N 1
ATOM 1622 C CA . TRP A 1 200 ? -19.710 -14.083 23.032 1.00 93.06 200 TRP A CA 1
ATOM 1623 C C . TRP A 1 200 ? -19.121 -15.183 23.913 1.00 93.06 200 TRP A C 1
ATOM 1625 O O . TRP A 1 200 ? -18.336 -14.884 24.810 1.00 93.06 200 TRP A O 1
ATOM 1635 N N . SER A 1 201 ? -19.425 -16.453 23.630 1.00 91.81 201 SER A N 1
ATOM 1636 C CA . SER A 1 201 ? -18.863 -17.589 24.369 1.00 91.81 201 SER A CA 1
ATOM 1637 C C . SER A 1 201 ? -17.333 -17.586 24.337 1.00 91.81 201 SER A C 1
ATOM 1639 O O . SER A 1 201 ? -16.690 -17.923 25.332 1.00 91.81 201 SER A O 1
ATOM 1641 N N . PHE A 1 202 ? -16.734 -17.170 23.218 1.00 91.88 202 PHE A N 1
ATOM 1642 C CA . PHE A 1 202 ? -15.291 -16.975 23.121 1.00 91.88 202 PHE A CA 1
ATOM 1643 C C . PHE A 1 202 ? -14.805 -15.816 24.002 1.00 91.88 202 PHE A C 1
ATOM 1645 O O . PHE A 1 202 ? -13.863 -15.999 24.769 1.00 91.88 202 PHE A O 1
ATOM 1652 N N . MET A 1 203 ? -15.448 -14.646 23.937 1.00 92.38 203 MET A N 1
ATOM 1653 C CA . MET A 1 203 ? -15.073 -13.483 24.751 1.00 92.38 203 MET A CA 1
ATOM 1654 C C . MET A 1 203 ? -15.198 -13.745 26.259 1.00 92.38 203 MET A C 1
ATOM 1656 O O . MET A 1 203 ? -14.345 -13.295 27.024 1.00 92.38 203 MET A O 1
ATOM 1660 N N . ASP A 1 204 ? -16.223 -14.487 26.678 1.00 91.12 204 ASP A N 1
ATOM 1661 C CA . ASP A 1 204 ? -16.491 -14.814 28.083 1.00 91.12 204 ASP A CA 1
ATOM 1662 C C . ASP A 1 204 ? -15.519 -15.872 28.632 1.00 91.12 204 ASP A C 1
ATOM 1664 O O . ASP A 1 204 ? -14.983 -15.743 29.733 1.00 91.12 204 ASP A O 1
ATOM 1668 N N . SER A 1 205 ? -15.210 -16.898 27.832 1.00 90.38 205 SER A N 1
ATOM 1669 C CA . SER A 1 205 ? -14.273 -17.958 28.226 1.00 90.38 205 SER A CA 1
ATOM 1670 C C . SER A 1 205 ? -12.791 -17.574 28.088 1.00 90.38 205 SER A C 1
ATOM 1672 O O . SER A 1 205 ? -11.922 -18.260 28.641 1.00 90.38 205 SER A O 1
ATOM 1674 N N . ALA A 1 206 ? -12.469 -16.486 27.380 1.00 89.00 206 ALA A N 1
ATOM 1675 C CA . ALA A 1 206 ? -11.096 -16.069 27.122 1.00 89.00 206 ALA A CA 1
ATOM 1676 C C . ALA A 1 206 ? -10.355 -15.608 28.394 1.00 89.00 206 ALA A C 1
ATOM 1678 O O . ALA A 1 206 ? -10.711 -14.626 29.049 1.00 89.00 206 ALA A O 1
ATOM 1679 N N . LYS A 1 207 ? -9.233 -16.278 28.693 1.00 85.44 207 LYS A N 1
ATOM 1680 C CA . LYS A 1 207 ? -8.263 -15.889 29.731 1.00 85.44 207 LYS A CA 1
ATOM 1681 C C . LYS A 1 207 ? -6.900 -15.612 29.074 1.00 85.44 207 LYS A C 1
ATOM 1683 O O . LYS A 1 207 ? -6.410 -16.482 28.352 1.00 85.44 207 LYS A O 1
ATOM 1688 N N . PRO A 1 208 ? -6.244 -14.453 29.288 1.00 85.62 208 PRO A N 1
ATOM 1689 C CA . PRO A 1 208 ? -6.657 -13.291 30.084 1.00 85.62 208 PRO A CA 1
ATOM 1690 C C . PRO A 1 208 ? -7.814 -12.517 29.441 1.00 85.62 208 PRO A C 1
ATOM 1692 O O . PRO A 1 208 ? -8.071 -12.668 28.246 1.00 85.62 208 PRO A O 1
ATOM 1695 N N . THR A 1 209 ? -8.480 -11.672 30.231 1.00 89.12 209 THR A N 1
ATOM 1696 C CA . THR A 1 209 ? -9.691 -10.956 29.813 1.00 89.12 209 THR A CA 1
ATOM 1697 C C . THR A 1 209 ? -9.463 -10.165 28.522 1.00 89.12 209 THR A C 1
ATOM 1699 O O . THR A 1 209 ? -8.530 -9.357 28.404 1.00 89.12 209 THR A O 1
ATOM 1702 N N . VAL A 1 210 ? -10.325 -10.409 27.535 1.00 91.81 210 VAL A N 1
ATOM 1703 C CA . VAL A 1 210 ? -10.344 -9.647 26.278 1.00 91.81 210 VAL A CA 1
ATOM 1704 C C . VAL A 1 210 ? -11.048 -8.308 26.443 1.00 91.81 210 VAL A C 1
ATOM 1706 O O . VAL A 1 210 ? -10.744 -7.381 25.712 1.00 91.81 210 VAL A O 1
ATOM 1709 N N . PHE A 1 211 ? -11.922 -8.174 27.439 1.00 93.75 211 PHE A N 1
ATOM 1710 C CA . PHE A 1 211 ? -12.589 -6.912 27.730 1.00 93.75 211 PHE A CA 1
ATOM 1711 C C . PHE A 1 211 ? -11.612 -5.851 28.246 1.00 93.75 211 PHE A C 1
ATOM 1713 O O . PHE A 1 211 ? -10.717 -6.158 29.041 1.00 93.75 211 PHE A O 1
ATOM 1720 N N . THR A 1 212 ? -11.814 -4.607 27.819 1.00 92.38 212 THR A N 1
ATOM 1721 C CA . THR A 1 212 ? -11.068 -3.431 28.297 1.00 92.38 212 THR A CA 1
ATOM 1722 C C . THR A 1 212 ? -11.925 -2.606 29.254 1.00 92.38 212 THR A C 1
ATOM 1724 O O . THR A 1 212 ? -13.153 -2.723 29.261 1.00 92.38 212 THR A O 1
ATOM 1727 N N . THR A 1 213 ? -11.292 -1.785 30.091 1.00 92.19 213 THR A N 1
ATOM 1728 C CA . THR A 1 213 ? -12.003 -0.915 31.045 1.00 92.19 213 THR A CA 1
ATOM 1729 C C . THR A 1 213 ? -12.419 0.419 30.434 1.00 92.19 213 THR A C 1
ATOM 1731 O O . THR A 1 213 ? -13.413 0.999 30.858 1.00 92.19 213 THR A O 1
ATOM 1734 N N . SER A 1 214 ? -11.686 0.884 29.420 1.00 92.62 214 SER A N 1
ATOM 1735 C CA . SER A 1 214 ? -11.945 2.125 28.688 1.00 92.62 214 SER A CA 1
ATOM 1736 C C . SER A 1 214 ? -11.737 1.929 27.183 1.00 92.62 214 SER A C 1
ATOM 1738 O O . SER A 1 214 ? -11.004 1.032 26.752 1.00 92.62 214 SER A O 1
ATOM 1740 N N . ASN A 1 215 ? -12.355 2.796 26.377 1.00 91.31 215 ASN A N 1
ATOM 1741 C CA . ASN A 1 215 ? -12.150 2.832 24.928 1.00 91.31 215 ASN A CA 1
ATOM 1742 C C . ASN A 1 215 ? -10.700 3.198 24.576 1.00 91.31 215 ASN A C 1
ATOM 1744 O O . ASN A 1 215 ? -10.125 2.595 23.676 1.00 91.31 215 ASN A O 1
ATOM 1748 N N . VAL A 1 216 ? -10.074 4.109 25.332 1.00 92.19 216 VAL A N 1
ATOM 1749 C CA . VAL A 1 216 ? -8.669 4.513 25.115 1.00 92.19 216 VAL A CA 1
ATOM 1750 C C . VAL A 1 216 ? -7.721 3.332 25.330 1.00 92.19 216 VAL A C 1
ATOM 1752 O O . VAL A 1 216 ? -6.843 3.074 24.511 1.00 92.19 216 VAL A O 1
ATOM 1755 N N . GLU A 1 217 ? -7.951 2.554 26.390 1.00 93.50 217 GLU A N 1
ATOM 1756 C CA . GLU A 1 217 ? -7.191 1.331 26.668 1.00 93.50 217 GLU A CA 1
ATOM 1757 C C . GLU A 1 217 ? -7.377 0.292 25.550 1.00 93.50 217 GLU A C 1
ATOM 1759 O O . GLU A 1 217 ? -6.417 -0.362 25.142 1.00 93.50 217 GLU A O 1
ATOM 1764 N N . GLY A 1 218 ? -8.603 0.158 25.029 1.00 91.88 218 GLY A N 1
ATOM 1765 C CA . GLY A 1 218 ? -8.912 -0.722 23.902 1.00 91.88 218 GLY A CA 1
ATOM 1766 C C . GLY A 1 218 ? -8.124 -0.356 22.649 1.00 91.88 218 GLY A C 1
ATOM 1767 O O . GLY A 1 218 ? -7.476 -1.224 22.064 1.00 91.88 218 GLY A O 1
ATOM 1768 N N . VAL A 1 219 ? -8.102 0.929 22.296 1.00 92.75 219 VAL A N 1
ATOM 1769 C CA . VAL A 1 219 ? -7.336 1.461 21.161 1.00 92.75 219 VAL A CA 1
ATOM 1770 C C . VAL A 1 21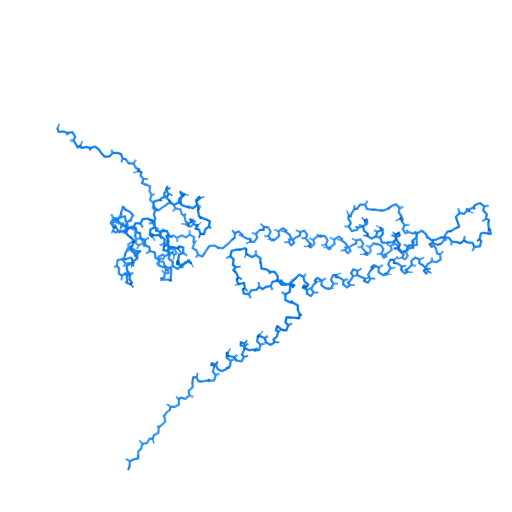9 ? -5.836 1.220 21.342 1.00 92.75 219 VAL A C 1
ATOM 1772 O O . VAL A 1 219 ? -5.192 0.645 20.464 1.00 92.75 219 VAL A O 1
ATOM 1775 N N . GLU A 1 220 ? -5.271 1.567 22.500 1.00 92.62 220 GLU A N 1
ATOM 1776 C CA . GLU A 1 220 ? -3.855 1.307 22.782 1.00 92.62 220 GLU A CA 1
ATOM 1777 C C . GLU A 1 220 ? -3.503 -0.180 22.708 1.00 92.62 220 GLU A C 1
ATOM 1779 O O . GLU A 1 220 ? -2.413 -0.547 22.259 1.00 92.62 220 GLU A O 1
ATOM 1784 N N . ARG A 1 221 ? -4.410 -1.054 23.151 1.00 92.44 221 ARG A N 1
ATOM 1785 C CA . ARG A 1 221 ? -4.219 -2.503 23.108 1.00 92.44 221 ARG A CA 1
ATOM 1786 C C . ARG A 1 221 ? -4.187 -3.030 21.675 1.00 92.44 221 ARG A C 1
ATOM 1788 O O . ARG A 1 221 ? -3.394 -3.930 21.407 1.00 92.44 221 ARG A O 1
ATOM 1795 N N . VAL A 1 222 ? -4.980 -2.466 20.761 1.00 92.31 222 VAL A N 1
ATOM 1796 C CA . VAL A 1 222 ? -4.926 -2.801 19.323 1.00 92.31 222 VAL A CA 1
ATOM 1797 C C . VAL A 1 222 ? -3.576 -2.399 18.731 1.00 92.31 222 VAL A C 1
ATOM 1799 O O . VAL A 1 222 ? -2.912 -3.232 18.111 1.00 92.31 222 VAL A O 1
ATOM 1802 N N . ILE A 1 223 ? -3.117 -1.175 19.011 1.00 90.94 223 ILE A N 1
ATOM 1803 C CA . ILE A 1 223 ? -1.825 -0.660 18.523 1.00 90.94 223 ILE A CA 1
ATOM 1804 C C . ILE A 1 223 ? -0.669 -1.530 19.039 1.00 90.94 223 ILE A C 1
ATOM 1806 O O . ILE A 1 223 ? 0.166 -2.002 18.265 1.00 90.94 223 ILE A O 1
ATOM 1810 N N . LYS A 1 224 ? -0.644 -1.818 20.348 1.00 90.94 224 LYS A N 1
ATOM 1811 C CA . LYS A 1 224 ? 0.359 -2.702 20.975 1.00 90.94 224 LYS A CA 1
ATOM 1812 C C . LYS A 1 224 ? 0.276 -4.133 20.431 1.00 90.94 224 LYS A C 1
ATOM 1814 O O . LYS A 1 224 ? 1.293 -4.817 20.343 1.00 90.94 224 LYS A O 1
ATOM 1819 N N . GLY A 1 225 ? -0.926 -4.575 20.065 1.00 84.44 225 GLY A N 1
ATOM 1820 C CA . GLY A 1 225 ? -1.212 -5.910 19.556 1.00 84.44 225 GLY A CA 1
ATOM 1821 C C . GLY A 1 225 ? -0.799 -6.150 18.103 1.00 84.44 225 GLY A C 1
ATOM 1822 O O . GLY A 1 225 ? -0.740 -7.318 17.720 1.00 84.44 225 GLY A O 1
ATOM 1823 N N . LYS A 1 226 ? -0.521 -5.106 17.302 1.00 83.94 226 LYS A N 1
ATOM 1824 C CA . LYS A 1 226 ? -0.094 -5.199 15.886 1.00 83.94 226 LYS A CA 1
ATOM 1825 C C . LYS A 1 226 ? -0.840 -6.287 15.089 1.00 83.94 226 LYS A C 1
ATOM 1827 O O . LYS A 1 226 ? -0.228 -7.206 14.550 1.00 83.94 226 LYS A O 1
ATOM 1832 N N . GLY A 1 227 ? -2.174 -6.229 15.087 1.00 84.00 227 GLY A N 1
ATOM 1833 C CA . GLY A 1 227 ? -3.029 -7.178 14.356 1.00 84.00 227 GLY A CA 1
ATOM 1834 C C . GLY A 1 227 ? -3.347 -8.501 15.075 1.00 84.00 227 GLY A C 1
ATOM 1835 O O . GLY A 1 227 ? -4.026 -9.349 14.507 1.00 84.00 227 GLY A O 1
ATOM 1836 N N . SER A 1 228 ? -2.905 -8.705 16.323 1.00 87.50 228 SER A N 1
ATOM 1837 C CA . SER A 1 228 ? -3.289 -9.875 17.149 1.00 87.50 228 SER A CA 1
ATOM 1838 C C . SER A 1 228 ? -4.528 -9.653 18.025 1.00 87.50 228 SER A C 1
ATOM 1840 O O . SER A 1 228 ? -5.060 -10.606 18.605 1.00 87.50 228 SER A O 1
ATOM 1842 N N . TYR A 1 229 ? -4.987 -8.404 18.123 1.00 91.44 229 TYR A N 1
ATOM 1843 C CA . TYR A 1 229 ? -6.162 -8.011 18.886 1.00 91.44 229 TYR A CA 1
ATOM 1844 C C . TYR A 1 229 ? -7.019 -7.033 18.078 1.00 91.44 229 TYR A C 1
ATOM 1846 O O . TYR A 1 229 ? -6.498 -6.033 17.590 1.00 91.44 229 TYR A O 1
ATOM 1854 N N . ALA A 1 230 ? -8.313 -7.316 17.966 1.00 92.25 230 ALA A N 1
ATOM 1855 C CA . ALA A 1 230 ? -9.314 -6.438 17.377 1.00 92.25 230 ALA A CA 1
ATOM 1856 C C . ALA A 1 230 ? -10.234 -5.888 18.476 1.00 92.25 230 ALA A C 1
ATOM 1858 O O . ALA A 1 230 ? -10.620 -6.608 19.399 1.00 92.25 230 ALA A O 1
ATOM 1859 N N . PHE A 1 231 ? -10.588 -4.610 18.386 1.00 93.69 231 PHE A N 1
ATOM 1860 C CA . PHE A 1 231 ? -11.442 -3.961 19.375 1.00 93.69 231 PHE A CA 1
ATOM 1861 C C . PHE A 1 231 ? -12.783 -3.577 18.761 1.00 93.69 231 PHE A C 1
ATOM 1863 O O . PHE A 1 231 ? -12.830 -2.901 17.737 1.00 93.69 231 PHE A O 1
ATOM 1870 N N . LEU A 1 232 ? -13.865 -4.024 19.396 1.00 93.00 232 LEU A N 1
ATOM 1871 C CA . LEU A 1 232 ? -15.237 -3.747 18.989 1.00 93.00 232 LEU A CA 1
ATOM 1872 C C . LEU A 1 232 ? -15.744 -2.520 19.748 1.00 93.00 232 LEU A C 1
ATOM 1874 O O . LEU A 1 232 ? -15.823 -2.523 20.980 1.00 93.00 232 LEU A O 1
ATOM 1878 N N . MET A 1 233 ? -16.100 -1.480 19.001 1.00 92.06 233 MET A N 1
ATOM 1879 C CA . MET A 1 233 ? -16.541 -0.186 19.518 1.00 92.06 233 MET A CA 1
ATOM 1880 C C . MET A 1 233 ? -17.651 0.385 18.617 1.00 92.06 233 MET A C 1
ATOM 1882 O O . MET A 1 233 ? -17.902 -0.134 17.532 1.00 92.06 233 MET A O 1
ATOM 1886 N N . GLU A 1 234 ? -18.352 1.418 19.081 1.00 91.31 234 GLU A N 1
ATOM 1887 C CA . GLU A 1 234 ? -19.368 2.135 18.298 1.00 91.31 234 GLU A CA 1
ATOM 1888 C C . GLU A 1 234 ? -18.745 2.822 17.071 1.00 91.31 234 GLU A C 1
ATOM 1890 O O . GLU A 1 234 ? -17.645 3.374 17.159 1.00 91.31 234 GLU A O 1
ATOM 1895 N N . SER A 1 235 ? -19.458 2.820 15.939 1.00 90.81 235 SER A N 1
ATOM 1896 C CA . SER A 1 235 ? -18.959 3.323 14.648 1.00 90.81 235 SER A CA 1
ATOM 1897 C C . SER A 1 235 ? -18.475 4.769 14.718 1.00 90.81 235 SER A C 1
ATOM 1899 O O . SER A 1 235 ? -17.356 5.054 14.306 1.00 90.81 235 SER A O 1
ATOM 1901 N N . THR A 1 236 ? -19.249 5.655 15.351 1.00 90.00 236 THR A N 1
ATOM 1902 C CA . THR A 1 236 ? -18.892 7.076 15.508 1.00 90.00 236 THR A CA 1
ATOM 1903 C C . THR A 1 236 ? -17.584 7.272 16.277 1.00 90.00 236 THR A C 1
ATOM 1905 O O . THR A 1 236 ? -16.831 8.205 16.019 1.00 90.00 236 THR A O 1
ATOM 1908 N N . SER A 1 237 ? -17.293 6.386 17.233 1.00 90.69 237 SER A N 1
ATOM 1909 C CA . SER A 1 237 ? -16.041 6.426 17.991 1.00 90.69 237 SER A CA 1
ATOM 1910 C C . SER A 1 237 ? -14.869 5.868 17.179 1.00 90.69 237 SER A C 1
ATOM 1912 O O . SER A 1 237 ? -13.744 6.336 17.334 1.00 90.69 237 SER A O 1
ATOM 1914 N N . ILE A 1 238 ? -15.110 4.858 16.335 1.00 91.88 238 ILE A N 1
ATOM 1915 C CA . ILE A 1 238 ? -14.084 4.259 15.469 1.00 91.88 238 ILE A CA 1
ATOM 1916 C C . ILE A 1 238 ? -13.644 5.274 14.416 1.00 91.88 238 ILE A C 1
ATOM 1918 O O . ILE A 1 238 ? -12.445 5.521 14.289 1.00 91.88 238 ILE A O 1
ATOM 1922 N N . GLU A 1 239 ? -14.604 5.903 13.736 1.00 89.75 239 GLU A N 1
ATOM 1923 C CA . GLU A 1 239 ? -14.361 6.955 12.743 1.00 89.75 239 GLU A CA 1
ATOM 1924 C C . GLU A 1 239 ? -13.506 8.081 13.343 1.00 89.75 239 GLU A C 1
ATOM 1926 O O . GLU A 1 239 ? -12.448 8.410 12.811 1.00 89.75 239 GLU A O 1
ATOM 1931 N N . TYR A 1 240 ? -13.870 8.562 14.537 1.00 91.44 240 TYR A N 1
ATOM 1932 C CA . TYR A 1 240 ? -13.116 9.596 15.250 1.00 91.44 240 TYR A CA 1
ATOM 1933 C C . TYR A 1 240 ? -11.657 9.215 15.572 1.00 91.44 240 TYR A C 1
ATOM 1935 O O . TYR A 1 240 ? -10.768 10.071 15.570 1.00 91.44 240 TYR A O 1
ATOM 1943 N N . VAL A 1 241 ? -11.388 7.948 15.904 1.00 90.50 241 VAL A N 1
ATOM 1944 C CA . VAL A 1 241 ? -10.039 7.482 16.270 1.00 90.50 241 VAL A CA 1
ATOM 1945 C C . VAL A 1 241 ? -9.178 7.234 15.033 1.00 90.50 241 VAL A C 1
ATOM 1947 O O . VAL A 1 241 ? -7.998 7.588 15.044 1.00 90.50 241 VAL A O 1
ATOM 1950 N N . ILE A 1 242 ? -9.751 6.656 13.976 1.00 89.19 242 ILE A N 1
ATOM 1951 C CA . ILE A 1 242 ? -9.045 6.388 12.715 1.00 89.19 242 ILE A CA 1
ATOM 1952 C C . ILE A 1 242 ? -8.628 7.695 12.044 1.00 89.19 242 ILE A C 1
ATOM 1954 O O . ILE A 1 242 ? -7.496 7.799 11.580 1.00 89.19 242 ILE A O 1
ATOM 1958 N N . GLU A 1 243 ? -9.476 8.728 12.083 1.00 85.88 243 GLU A N 1
ATOM 1959 C CA . GLU A 1 243 ? -9.118 10.064 11.582 1.00 85.88 243 GLU A CA 1
ATOM 1960 C C . GLU A 1 243 ? -7.877 10.658 12.269 1.00 85.88 243 GLU A C 1
ATOM 1962 O O . GLU A 1 243 ? -7.200 11.517 11.706 1.00 85.88 243 GLU A O 1
ATOM 1967 N N . ARG A 1 244 ? -7.550 10.206 13.486 1.00 86.81 244 ARG A N 1
ATOM 1968 C CA . ARG A 1 244 ? -6.419 10.712 14.278 1.00 86.81 244 ARG A CA 1
ATOM 1969 C C . ARG A 1 244 ? -5.209 9.791 14.293 1.00 86.81 244 ARG A C 1
ATOM 1971 O O . ARG A 1 244 ? -4.131 10.240 14.682 1.00 86.81 244 ARG A O 1
ATOM 1978 N N . ASN A 1 245 ? -5.368 8.521 13.933 1.00 83.94 245 ASN A N 1
ATOM 1979 C CA . ASN A 1 245 ? -4.308 7.528 14.023 1.00 83.94 245 ASN A CA 1
ATOM 1980 C C . ASN A 1 245 ? -4.299 6.589 12.810 1.00 83.94 245 ASN A C 1
ATOM 1982 O O . ASN A 1 245 ? -5.169 5.732 12.670 1.00 83.94 245 ASN A O 1
ATOM 1986 N N . CYS A 1 246 ? -3.251 6.711 11.991 1.00 83.00 246 CYS A N 1
ATOM 1987 C CA . CYS A 1 246 ? -3.069 5.952 10.752 1.00 83.00 246 CYS A CA 1
ATOM 1988 C C . CYS A 1 246 ? -2.652 4.486 10.961 1.00 83.00 246 CYS A C 1
ATOM 1990 O O . CYS A 1 246 ? -2.653 3.717 10.004 1.00 83.00 246 CYS A O 1
ATOM 1992 N N . ASP A 1 247 ? -2.297 4.087 12.186 1.00 83.38 247 ASP A N 1
ATOM 1993 C CA . ASP A 1 247 ? -1.964 2.691 12.506 1.00 83.38 247 ASP A CA 1
ATOM 1994 C C . ASP A 1 247 ? -3.217 1.805 12.655 1.00 83.38 247 ASP A C 1
ATOM 1996 O O . ASP A 1 247 ? -3.113 0.604 12.922 1.00 83.38 247 ASP A O 1
ATOM 2000 N N . LEU A 1 248 ? -4.409 2.398 12.536 1.00 86.81 248 LEU A N 1
ATOM 2001 C CA . LEU A 1 248 ? -5.693 1.750 12.761 1.00 86.81 248 LEU A CA 1
ATOM 2002 C C . LEU A 1 248 ? -6.545 1.789 11.498 1.00 86.81 248 LEU A C 1
ATOM 2004 O O . LEU A 1 248 ? -6.587 2.779 10.774 1.00 86.81 248 LEU A O 1
ATOM 2008 N N . THR A 1 249 ? -7.270 0.702 11.270 1.00 87.44 249 THR A N 1
ATOM 2009 C CA . THR A 1 249 ? -8.180 0.543 10.140 1.00 87.44 249 THR A CA 1
ATOM 2010 C C . THR A 1 249 ? -9.494 -0.059 10.622 1.00 87.44 249 THR A C 1
ATOM 2012 O O . THR A 1 249 ? -9.518 -0.901 11.524 1.00 87.44 249 THR A O 1
ATOM 2015 N N . GLN A 1 250 ? -10.607 0.394 10.043 1.00 88.25 250 GLN A N 1
ATOM 2016 C CA . GLN A 1 250 ? -11.915 -0.215 10.258 1.00 88.25 250 GLN A CA 1
ATOM 2017 C C . GLN A 1 250 ? -12.059 -1.400 9.311 1.00 88.25 250 GLN A C 1
ATOM 2019 O O . GLN A 1 250 ? -11.712 -1.310 8.135 1.00 88.25 250 GLN A O 1
ATOM 2024 N N . VAL A 1 251 ? -12.593 -2.500 9.831 1.00 87.56 251 VAL A N 1
ATOM 2025 C CA . VAL A 1 251 ? -12.823 -3.725 9.070 1.00 87.56 251 VAL A CA 1
ATOM 2026 C C . VAL A 1 251 ? -14.300 -4.088 9.140 1.00 87.56 251 VAL A C 1
ATOM 2028 O O . VAL A 1 251 ? -14.872 -4.135 10.230 1.00 87.56 251 VAL A O 1
ATOM 2031 N N . GLY A 1 252 ? -14.895 -4.384 7.984 1.00 85.25 252 GLY A N 1
ATOM 2032 C CA . GLY A 1 252 ? -16.300 -4.763 7.862 1.00 85.25 252 GLY A CA 1
ATOM 2033 C C . GLY A 1 252 ? -17.283 -3.590 7.971 1.00 85.25 252 GLY A C 1
ATOM 2034 O O . GLY A 1 252 ? -16.901 -2.421 8.039 1.00 85.25 252 GLY A O 1
ATOM 2035 N N . GLY A 1 253 ? -18.576 -3.923 7.949 1.00 85.62 253 GLY A N 1
ATOM 2036 C CA . GLY A 1 253 ? -19.684 -2.970 8.050 1.00 85.62 253 GLY A CA 1
ATOM 2037 C C . GLY A 1 253 ? -20.259 -2.826 9.464 1.00 85.62 253 GLY A C 1
ATOM 2038 O O . GLY A 1 253 ? -19.724 -3.341 10.445 1.00 85.62 253 GLY A O 1
ATOM 2039 N N . LEU A 1 254 ? -21.389 -2.124 9.561 1.00 87.00 254 LEU A N 1
ATOM 2040 C CA . LEU A 1 254 ? -22.159 -1.988 10.800 1.00 87.00 254 LEU A CA 1
ATOM 2041 C C . LEU A 1 254 ? -22.779 -3.339 11.188 1.00 87.00 254 LEU A C 1
ATOM 2043 O O . LEU A 1 254 ? -23.455 -3.966 10.376 1.00 87.00 254 LEU A O 1
ATOM 2047 N N . LEU A 1 255 ? -22.572 -3.770 12.435 1.00 86.56 255 LEU A N 1
ATOM 2048 C CA . LEU A 1 255 ? -23.131 -5.028 12.958 1.00 86.56 255 LEU A CA 1
ATOM 2049 C C . LEU A 1 255 ? -24.559 -4.875 13.504 1.00 86.56 255 LEU A C 1
ATOM 2051 O O . LEU A 1 255 ? -25.264 -5.869 13.665 1.00 86.56 255 LEU A O 1
ATOM 2055 N N . ASP A 1 256 ? -24.962 -3.643 13.819 1.00 85.50 256 ASP A N 1
ATOM 2056 C CA . ASP A 1 256 ? -26.275 -3.287 14.355 1.00 85.50 256 ASP A CA 1
ATOM 2057 C C . ASP A 1 256 ? -26.615 -1.826 13.999 1.00 85.50 256 ASP A C 1
ATOM 2059 O O . ASP A 1 256 ? -25.721 -1.016 13.733 1.00 85.50 256 ASP A O 1
ATOM 2063 N N . SER A 1 257 ? -27.899 -1.479 14.028 1.00 85.19 257 SER A N 1
ATOM 2064 C CA . SER A 1 257 ? -28.422 -0.128 13.826 1.00 85.19 257 SER A CA 1
ATOM 2065 C C . SER A 1 257 ? -28.896 0.464 15.158 1.00 85.19 257 SER A C 1
ATOM 2067 O O . SER A 1 257 ? -30.075 0.375 15.509 1.00 85.19 257 SER A O 1
ATOM 2069 N N . LYS A 1 258 ? -27.974 1.079 15.909 1.00 83.94 258 LYS A N 1
ATOM 2070 C CA . LYS A 1 258 ? -28.275 1.791 17.165 1.00 83.94 258 LYS A CA 1
ATOM 2071 C C . LYS A 1 258 ? -28.122 3.302 17.001 1.00 83.94 258 LYS A C 1
ATOM 2073 O O . LYS A 1 258 ? -27.331 3.764 16.185 1.00 83.94 258 LYS A O 1
ATOM 2078 N N . GLY A 1 259 ? -28.866 4.062 17.805 1.00 86.69 259 GLY A N 1
ATOM 2079 C CA . GLY A 1 259 ? -28.792 5.522 17.859 1.00 86.69 259 GLY A CA 1
ATOM 2080 C C . GLY A 1 259 ? -28.623 6.036 19.286 1.00 86.69 259 GLY A C 1
ATOM 2081 O O . GLY A 1 259 ? -29.054 5.389 20.242 1.00 86.69 259 GLY A O 1
ATOM 2082 N N . TYR A 1 260 ? -28.006 7.209 19.428 1.00 89.88 260 TYR A N 1
ATOM 2083 C CA . TYR A 1 260 ? -27.917 7.902 20.711 1.00 89.88 260 TYR A CA 1
ATOM 2084 C C . TYR A 1 260 ? -29.223 8.645 21.001 1.00 89.88 260 TYR A C 1
ATOM 2086 O O . TYR A 1 260 ? -29.770 9.326 20.135 1.00 89.88 260 TYR A O 1
ATOM 2094 N N . GLY A 1 261 ? -29.705 8.532 22.235 1.00 91.62 261 GLY A N 1
ATOM 2095 C CA . GLY A 1 261 ? -30.880 9.245 22.722 1.00 91.62 261 GLY A CA 1
ATOM 2096 C C . GLY A 1 261 ? -30.603 9.893 24.072 1.00 91.62 261 GLY A C 1
ATOM 2097 O O . GLY A 1 261 ? -29.760 9.424 24.837 1.00 91.62 261 GLY A O 1
ATOM 2098 N N . ILE A 1 262 ? -31.323 10.972 24.372 1.00 93.44 262 ILE A N 1
ATOM 2099 C CA . ILE A 1 262 ? -31.273 11.628 25.681 1.00 93.44 262 ILE A CA 1
ATOM 2100 C C . ILE A 1 262 ? -32.344 10.986 26.562 1.00 93.44 262 ILE A C 1
ATOM 2102 O O . ILE A 1 262 ? -33.537 11.124 26.298 1.00 93.44 262 ILE A O 1
ATOM 2106 N N . ALA A 1 263 ? -31.924 10.269 27.604 1.00 92.06 263 ALA A N 1
ATOM 2107 C CA . ALA A 1 263 ? -32.844 9.677 28.567 1.00 92.06 263 ALA A CA 1
ATOM 2108 C C . ALA A 1 263 ? -33.320 10.740 29.570 1.00 92.06 263 ALA A C 1
ATOM 2110 O O . ALA A 1 263 ? -32.511 11.352 30.267 1.00 92.06 263 ALA A O 1
ATOM 2111 N N . MET A 1 264 ? -34.636 10.940 29.654 1.00 94.00 264 MET A N 1
ATOM 2112 C CA . MET A 1 264 ? -35.288 11.779 30.664 1.00 94.00 264 MET A CA 1
ATOM 2113 C C . MET A 1 264 ? -36.044 10.896 31.668 1.00 94.00 264 MET A C 1
ATOM 2115 O O . MET A 1 264 ? -36.450 9.787 31.309 1.00 94.00 264 MET A O 1
ATOM 2119 N N . PRO A 1 265 ? -36.230 11.341 32.925 1.00 93.62 265 PRO A N 1
ATOM 2120 C CA . PRO A 1 265 ? -37.017 10.587 33.896 1.00 93.62 265 PRO A CA 1
ATOM 2121 C C . PRO A 1 265 ? -38.457 10.384 33.390 1.00 93.62 265 PRO A C 1
ATOM 2123 O O . PRO A 1 265 ? -38.996 11.274 32.725 1.00 93.62 265 PRO A O 1
ATOM 2126 N N . PRO A 1 266 ? -39.099 9.242 33.702 1.00 89.94 266 PRO A N 1
ATOM 2127 C CA . PRO A 1 266 ? -40.481 9.004 33.308 1.00 89.94 266 PRO A CA 1
ATOM 2128 C C . PRO A 1 266 ? -41.391 10.059 33.946 1.00 89.94 266 PRO A C 1
ATOM 2130 O O . PRO A 1 266 ? -41.278 10.353 35.139 1.00 89.94 266 PRO A O 1
ATOM 2133 N N . SER A 1 267 ? -42.275 10.643 33.135 1.00 76.94 267 SER A N 1
ATOM 2134 C CA . SER A 1 267 ? -43.301 11.565 33.623 1.00 76.94 267 SER A CA 1
ATOM 2135 C C . SER A 1 267 ? -44.251 10.792 34.544 1.00 76.94 267 SER A C 1
ATOM 2137 O O . SER A 1 267 ? -44.688 9.699 34.182 1.00 76.94 267 SER A O 1
ATOM 2139 N N . LYS A 1 268 ? -44.463 11.313 35.757 1.00 68.81 268 LYS A N 1
ATOM 2140 C CA . LYS A 1 268 ? -45.340 10.713 36.772 1.00 68.81 268 LYS A CA 1
ATOM 2141 C C . LYS A 1 268 ? -46.808 10.841 36.398 1.00 68.81 268 LYS A C 1
ATOM 2143 O O . LYS A 1 268 ? -47.171 11.919 35.881 1.00 68.81 268 LYS A O 1
#

Secondary structure (DSSP, 8-state):
----------SHHHHHHHHHHHHHHHHT---S-GGGEE-S-TT-SS-SSPEESS-HHHHHHHHHHHHHHHHHHHHHHH-GGG-B-S-TT-TT-S--B-S--HHHHHHHHHHHHTT---S----SHHHHHHHHHHHHHHHHHHHHHHHHHHHHHHHTT---S---HHHHHH-SSSEEEEBTT-HHHHHHHH---HHHHHHHHHHHH-SS---BSSHHHHHHHHHHHTTSEEEE--HHHHHHHHTT-TT----S--SS--------PPP-

Radius of gyration: 35.21 Å; chains: 1; bounding box: 85×83×94 Å

Sequence (268 aa):
MANDPRHGGQTRPRQKEERRIRLLSRVGQFRFTPYEWYNPHPCNKNPDHLENRFKLLNCMWFTIGSLMRQGCDILPKFSPYEWENPHPCNGQSEVLENEFTLMNSLWFTIGSLMQQGSDIAPKAVSTRIVAGMWWFFTLIMISSYTANLAAFLTVERMDSPIESAEDLAKQTKIKYGALKGGSTAAFFRDSNFSTYQRMWSFMDSAKPTVFTTSNVEGVERVIKGKGSYAFLMESTSIEYVIERNCDLTQVGGLLDSKGYGIAMPPSK

pLDDT: mean 75.31, std 16.24, range [29.92, 94.0]

Foldseek 3Di:
DDDDDDDDDDDPPVVVVVVVVVVVVVVVCPPVDPPQWDDPDPPDPDDPDTDGPDDVVNVVLVVVLVVLLVVLLPVLVPDPQQWADPDPPDPDDPDTDHCRDVVSSVVQLVCLLVVNGDPDDDDDPSSVVSVVVSSVSSVVVVVVVVVVVVVVVVPVPDDDPAQDLLVVLVDDQAAEEEADVDPVLVCLCPDPDPSSVSNNVCQVPDPPHLHDNDPVVLVVCCLVCQRNYYYDDDPVVLVVVCVVDVSDDDHYDDPDDDDDDDDDPDDD

Organism: NCBI:txid60889